Protein AF-A0A6C0JCH0-F1 (afdb_monomer)

pLDDT: mean 79.4, std 19.57, range [30.62, 98.44]

Sequence (306 aa):
MVNATVKATFTGSQKALEGFMKQVSAIKTSVKMDFSSLSLSNTQDSTCKSKTSSHGNKLSLMEFKSKYALSMSKYSSRSVLLKTHKKVDEADKVFKSDELDKPLYYQERLKGWITSLDNEKYFSKTKVSLAKTKHNSLEDLINKYDLQIVHDDDQLYDTVSSRVLYLQSVTDKNPKNKSDYVFKHPELKYGLFFKEDFEVWQTTVANKTVLEKYTKTMENSDDDDYSYNDELSEMSSTASEEFDDTLSHLTFENYGKGLLMRPKKSDAHYGQKYFYGGYWNKTLGGWVFSKSKKS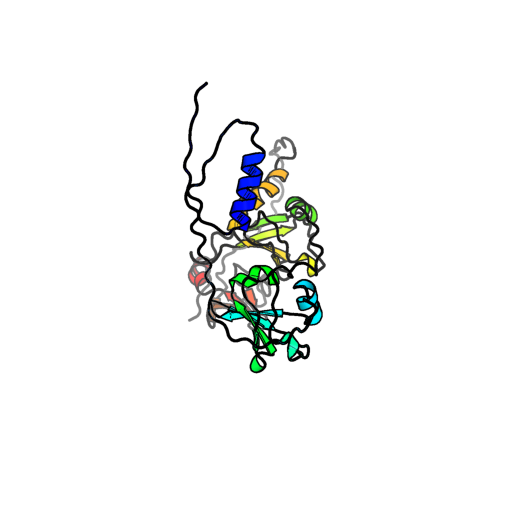TLEDMGACYSS

Solvent-accessible surface area (backbone atoms only — not comparable to full-atom values): 19659 Å² total; per-residue (Å²): 135,88,86,73,80,61,82,83,87,87,90,78,55,70,70,55,51,55,55,49,51,55,57,57,71,69,50,96,63,95,71,67,72,69,86,91,78,84,84,78,84,77,86,78,78,86,89,79,92,74,91,75,89,70,89,65,80,78,60,49,71,66,56,51,42,64,75,39,62,61,44,82,43,83,68,56,100,60,27,33,31,37,31,37,89,58,89,77,54,81,82,62,36,57,44,70,47,95,90,43,94,64,64,34,44,52,37,79,95,69,40,24,29,45,36,53,46,82,51,42,75,73,64,64,68,76,82,71,81,87,58,88,72,66,87,62,48,73,63,54,51,34,64,69,25,41,47,40,82,75,44,79,62,88,84,79,71,64,100,84,60,82,51,53,32,36,30,32,40,80,77,75,45,67,80,87,49,78,81,62,32,63,46,78,52,94,85,36,88,57,49,42,36,53,40,79,97,72,65,30,35,36,33,47,49,90,33,44,73,62,50,49,66,64,52,59,65,66,80,71,66,86,77,76,91,74,77,78,76,93,79,79,88,85,81,80,93,70,81,80,75,80,77,73,85,56,37,58,92,35,43,32,30,83,44,95,85,25,29,36,32,52,64,54,88,84,42,92,64,57,83,45,64,61,56,98,86,15,39,49,38,82,91,76,55,26,33,44,30,58,58,84,46,51,63,62,42,45,75,42,40,28,42,78,55,130

Secondary structure (DSSP, 8-state):
-----------S-HHHHHHHHHHHHTS-S---------------PPP-------------HHHHHHHHT-EEEE-SSSEEEEE-SS---GGGSEE--TT-SS-EEEEGGGTEEEEEGGGHHHHTT-S-SSS------HHHHHHHHTEEEEEE-TTSS-TTS--EEEEEETT-----SGGGSEE--TT-SS-EEEEGGGTEEEEEGGGHHHHHHHHTTSTTS------------S---S--------GGG-EEEEETTEEEE---TTSTTTT-SEETTEEEETTTTEEEEEGGGHHHHHHTTPEE--

Organism: NCBI:txid1070528

Radius of gyration: 33.89 Å; Cα contacts (8 Å, |Δi|>4): 335; chains: 1; bounding box: 95×54×97 Å

Foldseek 3Di:
DDQDEDADDDDDDPVVVVVVVVVVVVDPDPHDYDHPDDDDPPPDDDDDDDDDPDPPPQQAPVNVCVVFVWDWDDDDPFKIWTAGPDDDDPVRQWHDDPLDPDIWHDDVVRNTTMDTPVCVVVVVVPPPDDDPPPPCDPLNVCVQQVWDFDDQCPDDDDPPDFGKTKIARPVLNADPDPSPQWADDPLAPGIWGQDPVVRIIMDGCVCVVVVCVNNVVVVPPDDDDPPDPPDPPPPDPDDPPPPLQACQQWEWEDDDQWIWIADDPPDPCFPPQDDPRFGDDPVVSTTTGGNVCVVVNVVSNYHYDD

Mean predicted aligned error: 19.87 Å

Structure (mmCIF, N/CA/C/O backbone):
data_AF-A0A6C0JCH0-F1
#
_entry.id   AF-A0A6C0JCH0-F1
#
loop_
_atom_site.group_PDB
_atom_site.id
_atom_site.type_symbol
_atom_site.label_atom_id
_atom_site.label_alt_id
_atom_site.label_comp_id
_atom_site.label_asym_id
_atom_site.label_entity_id
_atom_site.label_seq_id
_atom_site.pdbx_PDB_ins_code
_atom_site.Cartn_x
_atom_site.Cartn_y
_atom_site.Cartn_z
_atom_site.occupancy
_atom_site.B_iso_or_equiv
_atom_site.auth_seq_id
_atom_site.auth_comp_id
_atom_site.auth_asym_id
_atom_site.auth_atom_id
_atom_site.pdbx_PDB_model_num
ATOM 1 N N . MET A 1 1 ? -2.727 36.799 60.057 1.00 63.12 1 MET A N 1
ATOM 2 C CA . MET A 1 1 ? -3.168 35.677 59.199 1.00 63.12 1 MET A CA 1
ATOM 3 C C . MET A 1 1 ? -4.012 36.255 58.080 1.00 63.12 1 MET A C 1
ATOM 5 O O . MET A 1 1 ? -4.957 36.972 58.379 1.00 63.12 1 MET A O 1
ATOM 9 N N . VAL A 1 2 ? -3.634 36.031 56.821 1.00 60.75 2 VAL A N 1
ATOM 10 C CA . VAL A 1 2 ? -4.398 36.510 55.660 1.00 60.75 2 VAL A CA 1
ATOM 11 C C . VAL A 1 2 ? -5.400 35.421 55.291 1.00 60.75 2 VAL A C 1
ATOM 13 O O . VAL A 1 2 ? -4.997 34.325 54.912 1.00 60.75 2 VAL A O 1
ATOM 16 N N . ASN A 1 3 ? -6.694 35.702 55.436 1.00 70.88 3 ASN A N 1
ATOM 17 C CA . ASN A 1 3 ? -7.752 34.794 55.001 1.00 70.88 3 ASN A CA 1
ATOM 18 C C . ASN A 1 3 ? -8.114 35.137 53.554 1.00 70.88 3 ASN A C 1
ATOM 20 O O . ASN A 1 3 ? -8.718 36.176 53.297 1.00 70.88 3 ASN A O 1
ATOM 24 N N . ALA A 1 4 ? -7.736 34.278 52.610 1.00 71.69 4 ALA A N 1
ATOM 25 C CA . ALA A 1 4 ? -8.162 34.384 51.220 1.00 71.69 4 ALA A CA 1
ATOM 26 C C . ALA A 1 4 ? -9.382 33.482 50.991 1.00 71.69 4 ALA A C 1
ATOM 28 O O . ALA A 1 4 ? -9.364 32.309 51.359 1.00 71.69 4 ALA A O 1
ATOM 29 N N . THR A 1 5 ? -10.437 34.030 50.385 1.00 77.19 5 THR A N 1
ATOM 30 C CA . THR A 1 5 ? -11.631 33.270 49.982 1.00 77.19 5 THR A CA 1
ATOM 31 C C . THR A 1 5 ? -11.632 33.140 48.465 1.00 77.19 5 THR A C 1
ATOM 33 O O . THR A 1 5 ? -11.603 34.152 47.767 1.00 77.19 5 THR A O 1
ATOM 36 N N . VAL A 1 6 ? -11.672 31.911 47.950 1.00 78.81 6 VAL A N 1
ATOM 37 C CA . VAL A 1 6 ? -11.720 31.632 46.507 1.00 78.81 6 VAL A CA 1
ATOM 38 C C . VAL A 1 6 ? -13.103 31.092 46.157 1.00 78.81 6 VAL A C 1
ATOM 40 O O . VAL A 1 6 ? -13.537 30.093 46.726 1.00 78.81 6 VAL A O 1
ATOM 43 N N . LYS A 1 7 ? -13.793 31.749 45.219 1.00 83.88 7 LYS A N 1
ATOM 44 C CA . LYS A 1 7 ? -15.046 31.261 44.627 1.00 83.88 7 LYS A CA 1
ATOM 45 C C . LYS A 1 7 ? -14.738 30.662 43.258 1.00 83.88 7 LYS A C 1
ATOM 47 O O . LYS A 1 7 ? -14.186 31.355 42.409 1.00 83.88 7 LYS A O 1
ATOM 52 N N . ALA A 1 8 ? -15.098 29.399 43.047 1.00 81.25 8 ALA A N 1
ATOM 53 C CA . ALA A 1 8 ? -14.921 28.705 41.775 1.00 81.25 8 ALA A CA 1
ATOM 54 C C . ALA A 1 8 ? -16.233 28.040 41.336 1.00 81.25 8 ALA A C 1
ATOM 56 O O . ALA A 1 8 ? -16.999 27.552 42.167 1.00 81.25 8 ALA A O 1
ATOM 57 N N . THR A 1 9 ? -16.475 28.004 40.026 1.00 86.38 9 THR A N 1
ATOM 58 C CA . THR A 1 9 ? -17.619 27.316 39.413 1.00 86.38 9 THR A CA 1
ATOM 59 C C . THR A 1 9 ? -17.099 26.107 38.645 1.00 86.38 9 THR A C 1
ATOM 61 O O . THR A 1 9 ? -16.219 26.248 37.799 1.00 86.38 9 THR A O 1
ATOM 64 N N . PHE A 1 10 ? -17.621 24.916 38.943 1.00 85.62 10 PHE A N 1
ATOM 65 C CA . PHE A 1 10 ? -17.232 23.674 38.274 1.00 85.62 10 PHE A CA 1
ATOM 66 C C . PHE A 1 10 ? -18.311 23.234 37.283 1.00 85.62 10 PHE A C 1
ATOM 68 O O . PHE A 1 10 ? -19.478 23.112 37.650 1.00 85.62 10 PHE A O 1
ATOM 75 N N . THR A 1 11 ? -17.913 22.941 36.046 1.00 84.12 11 THR A N 1
ATOM 76 C CA . THR A 1 11 ? -18.776 22.350 35.016 1.00 84.12 11 THR A CA 1
ATOM 77 C C . THR A 1 11 ? -18.189 21.015 34.573 1.00 84.12 11 THR A C 1
ATOM 79 O O . THR A 1 11 ? -17.155 20.976 33.910 1.00 84.12 11 THR A O 1
ATOM 82 N N . GLY A 1 12 ? -18.835 19.911 34.940 1.00 86.50 12 GLY A N 1
ATOM 83 C CA . GLY A 1 12 ? -18.374 18.567 34.608 1.00 86.50 12 GLY A CA 1
ATOM 84 C C . GLY A 1 12 ? -19.251 17.489 35.236 1.00 86.50 12 GLY A C 1
ATOM 85 O O . GLY A 1 12 ? -20.220 17.786 35.932 1.00 86.50 12 GLY A O 1
ATOM 86 N N . SER A 1 13 ? -18.915 16.223 34.993 1.00 88.94 13 SER A N 1
ATOM 87 C CA . SER A 1 13 ? -19.624 15.105 35.619 1.00 88.94 13 SER A CA 1
ATOM 88 C C . SER A 1 13 ? -19.319 15.017 37.119 1.00 88.94 13 SER A C 1
ATOM 90 O O . SER A 1 13 ? -18.242 15.412 37.571 1.00 88.94 13 SER A O 1
ATOM 92 N N . GLN A 1 14 ? -20.236 14.435 37.897 1.00 83.06 14 GLN A N 1
ATOM 93 C CA . GLN A 1 14 ? -20.053 14.224 39.340 1.00 83.06 14 GLN A CA 1
ATOM 94 C C . GLN A 1 14 ? -18.755 13.457 39.659 1.00 83.06 14 GLN A C 1
ATOM 96 O O . GLN A 1 14 ? -18.018 13.827 40.568 1.00 83.06 14 GLN A O 1
ATOM 101 N N . LYS A 1 15 ? -18.408 12.457 38.839 1.00 85.50 15 LYS A N 1
ATOM 102 C CA . LYS A 1 15 ? -17.164 11.683 38.977 1.00 85.50 15 LYS A CA 1
ATOM 103 C C . LYS A 1 15 ? -15.904 12.546 38.808 1.00 85.50 15 LYS A C 1
ATOM 105 O O . LYS A 1 15 ? -14.899 12.308 39.474 1.00 85.50 15 LYS A O 1
ATOM 110 N N . ALA A 1 16 ? -15.944 13.544 37.922 1.00 86.81 16 ALA A N 1
ATOM 111 C CA . ALA A 1 16 ? -14.835 14.477 37.732 1.00 86.81 16 ALA A CA 1
ATOM 112 C C . ALA A 1 16 ? -14.704 15.453 38.916 1.00 86.81 16 ALA A C 1
ATOM 114 O O . ALA A 1 16 ? -13.585 15.735 39.345 1.00 86.81 16 ALA A O 1
ATOM 115 N N . LEU A 1 17 ? -15.830 15.897 39.490 1.00 89.38 17 LEU A N 1
ATOM 116 C CA . LEU A 1 17 ? -15.844 16.722 40.702 1.00 89.38 17 LEU A CA 1
ATOM 117 C C . LEU A 1 17 ? -15.240 15.972 41.899 1.00 89.38 17 LEU A C 1
ATOM 119 O O . LEU A 1 17 ? -14.388 16.512 42.599 1.00 89.38 17 LEU A O 1
ATOM 123 N N . GLU A 1 18 ? -15.628 14.713 42.108 1.00 87.06 18 GLU A N 1
ATOM 124 C CA . GLU A 1 18 ? -15.092 13.870 43.186 1.00 87.06 18 GLU A CA 1
ATOM 125 C C . GLU A 1 18 ? -13.573 13.661 43.055 1.00 87.06 18 GLU A C 1
ATOM 127 O O . GLU A 1 18 ? -12.837 13.759 44.041 1.00 87.06 18 GLU A O 1
ATOM 132 N N . GLY A 1 19 ? -13.080 13.439 41.830 1.00 91.12 19 GLY A N 1
ATOM 133 C CA . GLY A 1 19 ? -11.645 13.333 41.550 1.00 91.12 19 GLY A CA 1
ATOM 134 C C . GLY A 1 19 ? -10.879 14.623 41.859 1.00 91.12 19 GLY A C 1
ATOM 135 O O . GLY A 1 19 ? -9.816 14.574 42.480 1.00 91.12 19 GLY A O 1
ATOM 136 N N . PHE A 1 20 ? -11.441 15.774 41.482 1.00 89.50 20 PHE A N 1
ATOM 137 C CA . PHE A 1 20 ? -10.870 17.086 41.784 1.00 89.50 20 PHE A CA 1
ATOM 138 C C . PHE A 1 20 ? -10.820 17.356 43.295 1.00 89.50 20 PHE A C 1
ATOM 140 O O . PHE A 1 20 ? -9.769 17.717 43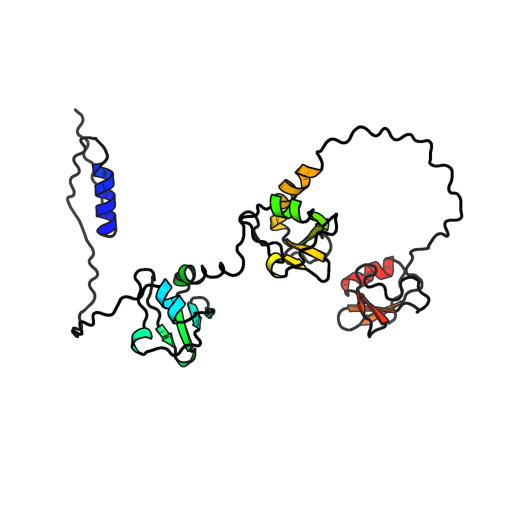.821 1.00 89.50 20 PHE A O 1
ATOM 147 N N . MET A 1 21 ? -11.912 17.097 44.023 1.00 87.56 21 MET A N 1
ATOM 148 C CA . MET A 1 21 ? -11.967 17.303 45.477 1.00 87.56 21 MET A CA 1
ATOM 149 C C . MET A 1 21 ? -10.943 16.440 46.222 1.00 87.56 21 MET A C 1
ATOM 151 O O . MET A 1 21 ? -10.314 16.903 47.175 1.00 87.56 21 MET A O 1
ATOM 155 N N . LYS A 1 22 ? -10.697 15.212 45.746 1.00 89.19 22 LYS A N 1
ATOM 156 C CA . LYS A 1 22 ? -9.645 14.347 46.292 1.00 89.19 22 LYS A CA 1
ATOM 157 C C . LYS A 1 22 ? -8.249 14.958 46.121 1.00 89.19 22 LYS A C 1
ATOM 159 O O . LYS A 1 22 ? -7.452 14.900 47.054 1.00 89.19 22 LYS A O 1
ATOM 164 N N . GLN A 1 23 ? -7.960 15.582 44.977 1.00 87.69 23 GLN A N 1
ATOM 165 C CA . GLN A 1 23 ? -6.681 16.266 44.741 1.00 87.69 23 GLN A CA 1
ATOM 166 C C . GLN A 1 23 ? -6.527 17.518 45.610 1.00 87.69 23 GLN A C 1
ATOM 168 O O . GLN A 1 23 ? -5.472 17.716 46.206 1.00 87.69 23 GLN A O 1
ATOM 173 N N . VAL A 1 24 ? -7.584 18.322 45.744 1.00 84.88 24 VAL A N 1
ATOM 174 C CA . VAL A 1 24 ? -7.573 19.525 46.593 1.00 84.88 24 VAL A CA 1
ATOM 175 C C . VAL A 1 24 ? -7.338 19.162 48.060 1.00 84.88 24 VAL A C 1
ATOM 177 O O . VAL A 1 24 ? -6.532 19.806 48.725 1.00 84.88 24 VAL A O 1
ATOM 180 N N . SER A 1 25 ? -7.958 18.083 48.551 1.00 82.19 25 SER A N 1
ATOM 181 C CA . SER A 1 25 ? -7.778 17.618 49.935 1.00 82.19 25 SER A CA 1
ATOM 182 C C . SER A 1 25 ? -6.353 17.148 50.267 1.00 82.19 25 SER A C 1
ATOM 184 O O . SER A 1 25 ? -5.982 17.097 51.437 1.00 82.19 25 SER A O 1
ATOM 186 N N . ALA A 1 26 ? -5.539 16.822 49.255 1.00 85.25 26 ALA A N 1
ATOM 187 C CA . ALA A 1 26 ? -4.150 16.405 49.442 1.00 85.25 26 ALA A CA 1
ATOM 188 C C . ALA A 1 26 ? -3.188 17.588 49.665 1.00 85.25 26 ALA A C 1
ATOM 190 O O . ALA A 1 26 ? -2.052 17.389 50.102 1.00 85.25 26 ALA A O 1
ATOM 191 N N . ILE A 1 27 ? -3.623 18.820 49.388 1.00 85.62 27 ILE A N 1
ATOM 192 C CA . ILE A 1 27 ? -2.808 20.019 49.581 1.00 85.62 27 ILE A CA 1
ATOM 193 C C . ILE A 1 27 ? -2.932 20.446 51.052 1.00 85.62 27 ILE A C 1
ATOM 195 O O . ILE A 1 27 ? -3.995 20.861 51.503 1.00 85.62 27 ILE A O 1
ATOM 199 N N . LYS A 1 28 ? -1.835 20.343 51.818 1.00 68.94 28 LYS A N 1
ATOM 200 C CA . LYS A 1 28 ? -1.739 20.748 53.238 1.00 68.94 28 LYS A CA 1
ATOM 201 C C . LYS A 1 28 ? -1.733 22.276 53.415 1.00 68.94 28 LYS A C 1
ATOM 203 O O . LYS A 1 28 ? -0.809 22.835 54.002 1.00 68.94 28 LYS A O 1
ATOM 208 N N . THR A 1 29 ? -2.745 22.973 52.913 1.00 68.12 29 THR A N 1
ATOM 209 C CA . THR A 1 29 ? -2.948 24.398 53.196 1.00 68.12 29 THR A CA 1
ATOM 210 C C . THR A 1 29 ? -4.361 24.646 53.704 1.00 68.12 29 THR A C 1
ATOM 212 O O . THR A 1 29 ? -5.323 24.006 53.294 1.00 68.12 29 THR A O 1
ATOM 215 N N . SER A 1 30 ? -4.474 25.578 54.649 1.00 60.53 30 SER A N 1
ATOM 216 C CA . SER A 1 30 ? -5.687 25.928 55.399 1.00 60.53 30 SER A CA 1
ATOM 217 C C . SER A 1 30 ? -6.707 26.709 54.556 1.00 60.53 30 SER A C 1
ATOM 219 O O . SER A 1 30 ? -7.197 27.756 54.976 1.00 60.53 30 SER A O 1
ATOM 221 N N . VAL A 1 31 ? -6.996 26.260 53.335 1.00 63.16 31 VAL A N 1
ATOM 222 C CA . VAL A 1 31 ? -7.928 26.939 52.429 1.00 63.16 31 VAL A CA 1
ATOM 223 C C . VAL A 1 31 ? -9.347 26.453 52.716 1.00 63.16 31 VAL A C 1
ATOM 225 O O . VAL A 1 31 ? -9.694 25.309 52.431 1.00 63.16 31 VAL A O 1
ATOM 228 N N . LYS A 1 32 ? -10.189 27.332 53.272 1.00 62.69 32 LYS A N 1
ATOM 229 C CA . LYS A 1 32 ? -11.643 27.124 53.328 1.00 62.69 32 LYS A CA 1
ATOM 230 C C . LYS A 1 32 ? -12.238 27.459 51.959 1.00 62.69 32 LYS A C 1
ATOM 232 O O . LYS A 1 32 ? -12.154 28.604 51.522 1.00 62.69 32 LYS A O 1
ATOM 237 N N . MET A 1 33 ? -12.828 26.470 51.291 1.00 64.88 33 MET A N 1
ATOM 238 C CA . MET A 1 33 ? -13.616 26.676 50.072 1.00 64.88 33 MET A CA 1
ATOM 239 C C . MET A 1 33 ? -15.104 26.556 50.402 1.00 64.88 33 MET A C 1
ATOM 241 O O . MET A 1 33 ? -15.533 25.518 50.902 1.00 64.88 33 MET A O 1
ATOM 245 N N . ASP A 1 34 ? -15.875 27.603 50.103 1.00 64.50 34 ASP A N 1
ATOM 246 C CA . ASP A 1 34 ? -17.337 27.601 50.201 1.00 64.50 34 ASP A CA 1
ATOM 247 C C . ASP A 1 34 ? -17.950 27.432 48.806 1.00 64.50 34 ASP A C 1
ATOM 249 O O . ASP A 1 34 ? -17.688 28.221 47.893 1.00 64.50 34 ASP A O 1
ATOM 253 N N . PHE A 1 35 ? -18.801 26.418 48.645 1.00 62.78 35 PHE A N 1
ATOM 254 C CA . PHE A 1 35 ? -19.526 26.148 47.402 1.00 62.78 35 PHE A CA 1
ATOM 255 C C . PHE A 1 35 ? -20.985 26.577 47.567 1.00 62.78 35 PHE A C 1
ATOM 257 O O . PHE A 1 35 ? -21.780 25.867 48.175 1.00 62.78 35 PHE A O 1
ATOM 264 N N . SER A 1 36 ? -21.350 27.747 47.040 1.00 54.06 36 SER A N 1
ATOM 265 C CA . SER A 1 36 ? -22.694 28.316 47.228 1.00 54.06 36 SER A CA 1
ATOM 266 C C . SER A 1 36 ? -23.688 28.029 46.095 1.00 54.06 36 SER A C 1
ATOM 268 O O . SER A 1 36 ? -24.853 28.395 46.214 1.00 54.06 36 SER A O 1
ATOM 270 N N . SER A 1 37 ? -23.289 27.358 45.008 1.00 48.25 37 SER A N 1
ATOM 271 C CA . SER A 1 37 ? -24.243 26.884 43.992 1.00 48.25 37 SER A CA 1
ATOM 272 C C . SER A 1 37 ? -23.663 25.749 43.141 1.00 48.25 37 SER A C 1
ATOM 274 O O . SER A 1 37 ? -22.672 25.922 42.436 1.00 48.25 37 SER A O 1
ATOM 276 N N . LEU A 1 38 ? -24.286 24.571 43.208 1.00 49.91 38 LEU A N 1
ATOM 277 C CA . LEU A 1 38 ? -24.021 23.434 42.324 1.00 49.91 38 LEU A CA 1
ATOM 278 C C . LEU A 1 38 ? -25.240 23.265 41.414 1.00 49.91 38 LEU A C 1
ATOM 280 O O . LEU A 1 38 ? -26.298 22.845 41.876 1.00 49.91 38 LEU A O 1
ATOM 284 N N . SER A 1 39 ? -25.111 23.602 40.130 1.00 45.25 39 SER A N 1
ATOM 285 C CA . SER A 1 39 ? -26.124 23.263 39.124 1.00 45.25 39 SER A CA 1
ATOM 286 C C . SER A 1 39 ? -25.705 21.973 38.416 1.00 45.25 39 SER A C 1
ATOM 288 O O . SER A 1 39 ? -24.912 21.967 37.480 1.00 45.25 39 SER A O 1
ATOM 290 N N . LEU A 1 40 ? -26.202 20.842 38.917 1.00 46.19 40 LEU A N 1
ATOM 291 C CA . LEU A 1 40 ? -26.041 19.539 38.272 1.00 46.19 40 LEU A CA 1
ATOM 292 C C . LEU A 1 40 ? -27.161 19.377 37.240 1.00 46.19 40 LEU A C 1
ATOM 294 O O . LEU A 1 40 ? -28.315 19.142 37.599 1.00 46.19 40 LEU A O 1
ATOM 298 N N . SER A 1 41 ? -26.841 19.512 35.953 1.00 42.31 41 SER A N 1
ATOM 299 C CA . SER A 1 41 ? -27.781 19.214 34.871 1.00 42.31 41 SER A CA 1
ATOM 300 C C . SER A 1 41 ? -27.915 17.699 34.697 1.00 42.31 41 SER A C 1
ATOM 302 O O . SER A 1 41 ? -27.238 17.068 33.888 1.00 42.31 41 SER A O 1
ATOM 304 N N . ASN A 1 42 ? -28.819 17.095 35.468 1.00 40.97 42 ASN A N 1
ATOM 305 C CA . ASN A 1 42 ? -29.280 15.734 35.215 1.00 40.97 42 ASN A CA 1
ATOM 306 C C . ASN A 1 42 ? -30.196 15.742 33.987 1.00 40.97 42 ASN A C 1
ATOM 308 O O . ASN A 1 42 ? -31.388 16.029 34.082 1.00 40.97 42 ASN A O 1
ATOM 312 N N . THR A 1 43 ? -29.646 15.423 32.820 1.00 38.31 43 THR A N 1
ATOM 313 C CA . THR A 1 43 ? -30.446 15.120 31.629 1.00 38.31 43 THR A CA 1
ATOM 314 C C . THR A 1 43 ? -31.012 13.705 31.789 1.00 38.31 43 THR A C 1
ATOM 316 O O . THR A 1 43 ? -30.408 12.726 31.360 1.00 38.31 43 THR A O 1
ATOM 319 N N . GLN A 1 44 ? -32.144 13.580 32.490 1.00 37.59 44 GLN A N 1
ATOM 320 C CA . GLN A 1 44 ? -32.968 12.371 32.461 1.00 37.59 44 GLN A CA 1
ATOM 321 C C . GLN A 1 44 ? -34.023 12.521 31.371 1.00 37.59 44 GLN A C 1
ATOM 323 O O . GLN A 1 44 ? -34.941 13.328 31.489 1.00 37.59 44 GLN A O 1
ATOM 328 N N . ASP A 1 45 ? -33.857 11.731 30.315 1.00 34.16 45 ASP A N 1
ATOM 329 C CA . ASP A 1 45 ? -34.841 11.563 29.258 1.00 34.16 45 ASP A CA 1
ATOM 330 C C . ASP A 1 45 ? -35.833 10.441 29.613 1.00 34.16 45 ASP A C 1
ATOM 332 O O . ASP A 1 45 ? -35.549 9.525 30.390 1.00 34.16 45 ASP A O 1
ATOM 336 N N . SER A 1 46 ? -37.029 10.598 29.066 1.00 38.03 46 SER A N 1
ATOM 337 C CA . SER A 1 46 ? -38.314 10.001 29.434 1.00 38.03 46 SER A CA 1
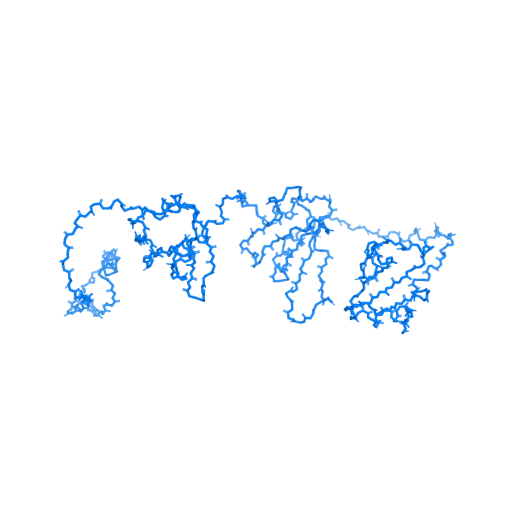ATOM 338 C C . SER A 1 46 ? -38.404 8.462 29.529 1.00 38.03 46 SER A C 1
ATOM 340 O O . SER A 1 46 ? -37.684 7.686 28.905 1.00 38.03 46 SER A O 1
ATOM 342 N N . THR A 1 47 ? -39.348 8.015 30.363 1.00 34.34 47 THR A N 1
ATOM 343 C CA . THR A 1 47 ? -39.577 6.628 30.781 1.00 34.34 47 THR A CA 1
ATOM 344 C C . THR A 1 47 ? -40.536 5.870 29.854 1.00 34.34 47 THR A C 1
ATOM 346 O O . THR A 1 47 ? -41.666 6.290 29.634 1.00 34.34 47 THR A O 1
ATOM 349 N N . CYS A 1 48 ? -40.144 4.661 29.441 1.00 30.62 48 CYS A N 1
ATOM 350 C CA . CYS A 1 48 ? -41.066 3.560 29.151 1.00 30.62 48 CYS A CA 1
ATOM 351 C C . CYS A 1 48 ? -40.560 2.315 29.893 1.00 30.62 48 CYS A C 1
ATOM 353 O O . CYS A 1 48 ? -39.526 1.737 29.560 1.00 30.62 48 CYS A O 1
ATOM 355 N N . LYS A 1 49 ? -41.252 1.956 30.980 1.00 39.94 49 LYS A N 1
ATOM 356 C CA . LYS A 1 49 ? -40.915 0.820 31.843 1.00 39.94 49 LYS A CA 1
ATOM 357 C C . LYS A 1 49 ? -41.385 -0.480 31.187 1.00 39.94 49 LYS A C 1
ATOM 359 O O . LYS A 1 49 ? -42.574 -0.772 31.203 1.00 39.94 49 LYS A O 1
ATOM 364 N N . SER A 1 50 ? -40.447 -1.306 30.738 1.00 34.97 50 SER A N 1
ATOM 365 C CA . SER A 1 50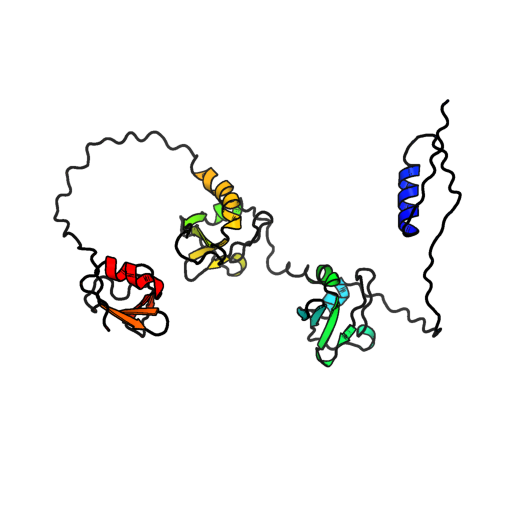 ? -40.609 -2.763 30.754 1.00 34.97 50 SER A CA 1
ATOM 366 C C . SER A 1 50 ? -39.488 -3.352 31.612 1.00 34.97 50 SER A C 1
ATOM 368 O O . SER A 1 50 ? -38.300 -3.139 31.378 1.00 34.97 50 SER A O 1
ATOM 370 N N . LYS A 1 51 ? -39.877 -4.013 32.707 1.00 41.59 51 LYS A N 1
ATOM 371 C CA . LYS A 1 51 ? -38.961 -4.727 33.597 1.00 41.59 51 LYS A CA 1
ATOM 372 C C . LYS A 1 51 ? -38.750 -6.130 33.032 1.00 41.59 51 LYS A C 1
ATOM 374 O O . LYS A 1 51 ? -39.526 -7.028 33.328 1.00 41.59 51 LYS A O 1
ATOM 379 N N . THR A 1 52 ? -37.670 -6.325 32.288 1.00 35.47 52 THR A N 1
ATOM 380 C CA . THR A 1 52 ? -37.033 -7.640 32.148 1.00 35.47 52 THR A CA 1
ATOM 381 C C . THR A 1 52 ? -35.633 -7.528 32.726 1.00 35.47 52 THR A C 1
ATOM 383 O O . THR A 1 52 ? -34.694 -7.080 32.072 1.00 35.47 52 THR A O 1
ATOM 386 N N . SER A 1 53 ? -35.513 -7.890 34.001 1.00 38.66 53 SER A N 1
ATOM 387 C CA . SER A 1 53 ? -34.236 -8.099 34.677 1.00 38.66 53 SER A CA 1
ATOM 388 C C . SER A 1 53 ? -33.614 -9.391 34.140 1.00 38.66 53 SER A C 1
ATOM 390 O O . SER A 1 53 ? -33.680 -10.432 34.790 1.00 38.66 53 SER A O 1
ATOM 392 N N . SER A 1 54 ? -33.031 -9.351 32.941 1.00 39.50 54 SER A N 1
ATOM 393 C CA . SER A 1 54 ? -32.069 -10.376 32.550 1.00 39.50 54 SER A CA 1
ATOM 394 C C . SER A 1 54 ? -30.722 -9.982 33.147 1.00 39.50 54 SER A C 1
ATOM 396 O O . SER A 1 54 ? -30.154 -8.957 32.763 1.00 39.50 54 SER A O 1
ATOM 398 N N . HIS A 1 55 ? -30.207 -10.786 34.078 1.00 43.34 55 HIS A N 1
ATOM 399 C CA . HIS A 1 55 ? -28.774 -10.866 34.368 1.00 43.34 55 HIS A CA 1
ATOM 400 C C . HIS A 1 55 ? -28.057 -11.326 33.088 1.00 43.34 55 HIS A C 1
ATOM 402 O O . HIS A 1 55 ? -27.717 -12.492 32.918 1.00 43.34 55 HIS A O 1
ATOM 408 N N . GLY A 1 56 ? -27.928 -10.419 32.122 1.00 54.62 56 GLY A N 1
ATOM 409 C CA . GLY A 1 56 ? -27.150 -10.648 30.922 1.00 54.62 56 GLY A CA 1
ATOM 410 C C . GLY A 1 56 ? -25.693 -10.611 31.334 1.00 54.62 56 GLY A C 1
ATOM 411 O O . GLY A 1 56 ? -25.213 -9.559 31.756 1.00 54.62 56 GLY A O 1
ATOM 412 N N . ASN A 1 57 ? -25.013 -11.755 31.258 1.00 62.75 57 ASN A N 1
ATOM 413 C CA . ASN A 1 57 ? -23.564 -11.821 31.396 1.00 62.75 57 ASN A CA 1
ATOM 414 C C . ASN A 1 57 ? -22.951 -10.752 30.489 1.00 62.75 57 ASN A C 1
ATOM 416 O O . ASN A 1 57 ? -23.071 -10.813 29.264 1.00 62.75 57 ASN A O 1
ATOM 420 N N . LYS A 1 58 ? -22.360 -9.730 31.109 1.00 84.50 58 LYS A N 1
ATOM 421 C CA . LYS A 1 58 ? -21.786 -8.587 30.409 1.00 84.50 58 LYS A CA 1
ATOM 422 C C . LYS A 1 58 ? -20.465 -9.036 29.796 1.00 84.50 58 LYS A C 1
ATOM 424 O O . LYS A 1 58 ? -19.427 -8.984 30.443 1.00 84.50 58 LYS A O 1
ATOM 429 N N . LEU A 1 59 ? -20.543 -9.551 28.575 1.00 92.50 59 LEU A N 1
ATOM 430 C CA . LEU A 1 59 ? -19.394 -10.028 27.817 1.00 92.50 59 LEU A CA 1
ATOM 431 C C . LEU A 1 59 ? -18.415 -8.863 27.592 1.00 92.50 59 LEU A C 1
ATOM 433 O O . LEU A 1 59 ? -18.814 -7.799 27.109 1.00 92.50 59 LEU A O 1
ATOM 437 N N . SER A 1 60 ? -17.141 -9.048 27.938 1.00 94.62 60 SER A N 1
ATOM 438 C CA . SER A 1 60 ? -16.105 -8.039 27.687 1.00 94.62 60 SER A CA 1
ATOM 439 C C . SER A 1 60 ? -15.874 -7.846 26.185 1.00 94.62 60 SER A C 1
ATOM 441 O O . SER A 1 60 ? -16.170 -8.724 25.365 1.00 94.62 60 SER A O 1
ATOM 443 N N . LEU A 1 61 ? -15.297 -6.706 25.782 1.00 94.62 61 LEU A N 1
ATOM 444 C CA . LEU A 1 61 ? -15.019 -6.455 24.364 1.00 94.62 61 LEU A CA 1
ATOM 445 C C . LEU A 1 61 ? -14.028 -7.474 23.777 1.00 94.62 61 LEU A C 1
ATOM 447 O O . LEU A 1 61 ? -14.104 -7.824 22.596 1.00 94.62 61 LEU A O 1
ATOM 451 N N . MET A 1 62 ? -13.094 -7.961 24.596 1.00 92.81 62 MET A N 1
ATOM 452 C CA . MET A 1 62 ? -12.114 -8.969 24.198 1.00 92.81 62 MET A CA 1
ATOM 453 C C . MET A 1 62 ? -12.773 -10.328 23.941 1.00 92.81 62 MET A C 1
ATOM 455 O O . MET A 1 62 ? -12.534 -10.942 22.898 1.00 92.81 62 MET A O 1
ATOM 459 N N . GLU A 1 63 ? -13.648 -10.767 24.845 1.00 95.44 63 GLU A N 1
ATOM 460 C CA . GLU A 1 63 ? -14.425 -11.996 24.675 1.00 95.44 63 GLU A CA 1
ATOM 461 C C . GLU A 1 63 ? -15.349 -11.902 23.462 1.00 95.44 63 GLU A C 1
ATOM 463 O O . GLU A 1 63 ? -15.430 -12.853 22.691 1.00 95.44 63 GLU A O 1
ATOM 468 N N . PHE A 1 64 ? -15.972 -10.744 23.221 1.00 95.88 64 PHE A N 1
ATOM 469 C CA . PHE A 1 64 ? -16.797 -10.504 22.034 1.00 95.88 64 PHE A CA 1
ATOM 470 C C . PHE A 1 64 ? -16.010 -10.685 20.728 1.00 95.88 64 PHE A C 1
ATOM 472 O O . PHE A 1 64 ? -16.444 -11.405 19.823 1.00 95.88 64 PHE A O 1
ATOM 479 N N . LYS A 1 65 ? -14.812 -10.091 20.638 1.00 94.75 65 LYS A N 1
ATOM 480 C CA . LYS A 1 65 ? -13.928 -10.250 19.471 1.00 94.75 65 LYS A CA 1
ATOM 481 C C . LYS A 1 65 ? -13.537 -11.706 19.242 1.00 94.75 65 LYS A C 1
ATOM 483 O O . LYS A 1 65 ? -13.563 -12.167 18.101 1.00 94.75 65 LYS A O 1
ATOM 488 N N . SER A 1 66 ? -13.191 -12.415 20.315 1.00 94.38 66 SER A N 1
ATOM 489 C CA . SER A 1 66 ? -12.806 -13.828 20.261 1.00 94.38 66 SER A CA 1
ATOM 490 C C . SER A 1 66 ? -13.989 -14.719 19.862 1.00 94.38 66 SER A C 1
ATOM 492 O O . SER A 1 66 ? -13.889 -15.529 18.932 1.00 94.38 66 SER A O 1
ATOM 494 N N . LYS A 1 67 ? -15.158 -14.497 20.483 1.00 96.44 67 LYS A N 1
ATOM 495 C CA . LYS A 1 67 ? -16.406 -15.213 20.197 1.00 96.44 67 LYS A CA 1
ATOM 496 C C . LYS A 1 67 ? -16.732 -15.146 18.713 1.00 96.44 67 LYS A C 1
ATOM 498 O O . LYS A 1 67 ? -16.997 -16.193 18.127 1.00 96.44 67 LYS A O 1
ATOM 503 N N . TYR A 1 68 ? -16.609 -13.976 18.083 1.00 96.94 68 TYR A N 1
ATOM 504 C CA . TYR A 1 68 ? -17.060 -13.755 16.706 1.00 96.94 68 TYR A CA 1
ATOM 505 C C . TYR A 1 68 ? -15.983 -13.730 15.617 1.00 96.94 68 TYR A C 1
ATOM 507 O O . TYR A 1 68 ? -16.349 -13.663 14.446 1.00 96.94 68 TYR A O 1
ATOM 515 N N . ALA A 1 69 ? -14.693 -13.837 15.950 1.00 95.19 69 ALA A N 1
ATOM 516 C CA . ALA A 1 69 ? -13.595 -13.797 14.970 1.00 95.19 69 ALA A CA 1
ATOM 517 C C . ALA A 1 69 ? -13.739 -12.619 13.979 1.00 95.19 69 ALA A C 1
ATOM 519 O O . ALA A 1 69 ? -13.824 -12.798 12.763 1.00 95.19 69 ALA A O 1
ATOM 520 N N . LEU A 1 70 ? -13.865 -11.408 14.529 1.00 95.88 70 LEU A N 1
ATOM 521 C CA . LEU A 1 70 ? -14.244 -10.214 13.772 1.00 95.88 70 LEU A CA 1
ATOM 522 C C . LEU A 1 70 ? -13.155 -9.770 12.787 1.00 95.88 70 LEU A C 1
ATOM 524 O O . LEU A 1 70 ? -11.978 -9.709 13.134 1.00 95.88 70 LEU A O 1
ATOM 528 N N . SER A 1 71 ? -13.574 -9.352 11.591 1.00 94.38 71 SER A N 1
ATOM 529 C CA . SER A 1 71 ? -12.733 -8.642 10.621 1.00 94.38 71 SER A CA 1
ATOM 530 C C . SER A 1 71 ? -13.292 -7.244 10.355 1.00 94.38 71 SER A C 1
ATOM 532 O O . SER A 1 71 ? -14.495 -7.060 10.178 1.00 94.38 71 SER A O 1
ATOM 534 N N . MET A 1 72 ? -12.428 -6.230 10.359 1.00 95.25 72 MET A N 1
ATOM 535 C CA . MET A 1 72 ? -12.844 -4.833 10.213 1.00 95.25 72 MET A CA 1
ATOM 536 C C . MET A 1 72 ? -12.706 -4.364 8.762 1.00 95.25 72 MET A C 1
ATOM 538 O O . MET A 1 72 ? -11.688 -4.602 8.116 1.00 95.25 72 MET A O 1
ATOM 542 N N . SER A 1 73 ? -13.718 -3.658 8.262 1.00 94.56 73 SER A N 1
ATOM 543 C CA . SER A 1 73 ? -13.721 -3.027 6.939 1.00 94.56 73 SER A CA 1
ATOM 544 C C . SER A 1 73 ? -14.392 -1.653 6.993 1.00 94.56 73 SER A C 1
ATOM 546 O O . SER A 1 73 ? -15.286 -1.421 7.809 1.00 94.56 73 SER A O 1
ATOM 548 N N . LYS A 1 74 ? -13.966 -0.722 6.134 1.00 95.62 74 LYS A N 1
ATOM 549 C CA . LYS A 1 74 ? -14.608 0.594 6.019 1.00 95.62 74 LYS A CA 1
ATOM 550 C C . LYS A 1 74 ? -16.007 0.428 5.419 1.00 95.62 74 LYS A C 1
ATOM 552 O O . LYS A 1 74 ? -16.149 -0.240 4.400 1.00 95.62 74 LYS A O 1
ATOM 557 N N . TYR A 1 75 ? -17.021 1.032 6.044 1.00 94.50 75 TYR A N 1
ATOM 558 C CA . TYR A 1 75 ? -18.405 0.995 5.548 1.00 94.50 75 TYR A CA 1
ATOM 559 C C . TYR A 1 75 ? -18.831 2.330 4.937 1.00 94.50 75 TYR A C 1
ATOM 561 O O . TYR A 1 75 ? -19.417 2.364 3.862 1.00 94.50 75 TYR A O 1
ATOM 569 N N . SER A 1 76 ? -18.502 3.441 5.600 1.00 95.38 76 SER A N 1
ATOM 570 C CA . SER A 1 76 ? -18.752 4.794 5.096 1.00 95.38 76 SER A CA 1
ATOM 571 C C . SER A 1 76 ? -17.648 5.754 5.555 1.00 95.38 76 SER A C 1
ATOM 573 O O . SER A 1 76 ? -16.660 5.336 6.163 1.00 95.38 76 SER A O 1
ATOM 575 N N . SER A 1 77 ? -17.800 7.052 5.286 1.00 93.31 77 SER A N 1
ATOM 576 C CA . SER A 1 77 ? -16.918 8.092 5.829 1.00 93.31 77 SER A CA 1
ATOM 577 C C . SER A 1 77 ? -17.012 8.250 7.352 1.00 93.31 77 SER A C 1
ATOM 579 O O . SER A 1 77 ? -16.104 8.823 7.943 1.00 93.31 77 SER A O 1
ATOM 581 N N . ARG A 1 78 ? -18.077 7.749 7.995 1.00 95.38 78 ARG A N 1
ATOM 582 C CA . ARG A 1 78 ? -18.338 7.925 9.438 1.00 95.38 78 ARG A CA 1
ATOM 583 C C . ARG A 1 78 ? -18.507 6.616 10.208 1.00 95.38 78 ARG A C 1
ATOM 585 O O . ARG A 1 78 ? -18.831 6.640 11.393 1.00 95.38 78 ARG A O 1
ATOM 592 N N . SER A 1 79 ? -18.326 5.471 9.556 1.00 95.44 79 SER A N 1
ATOM 593 C CA . SER A 1 79 ? -18.624 4.177 10.168 1.00 95.44 79 SER A CA 1
ATOM 594 C C . SER A 1 79 ? -17.760 3.043 9.635 1.00 95.44 79 SER A C 1
ATOM 596 O O . SER A 1 79 ? -17.409 3.001 8.450 1.00 95.44 79 SER A O 1
ATOM 598 N N . VAL A 1 80 ? -17.531 2.062 10.499 1.00 95.81 80 VAL A N 1
ATOM 599 C CA . VAL A 1 80 ? -16.833 0.813 10.187 1.00 95.81 80 VAL A CA 1
ATOM 600 C C . VAL A 1 80 ? -17.779 -0.377 10.331 1.00 95.81 80 VAL A C 1
ATOM 602 O O . VAL A 1 80 ? -18.717 -0.351 11.131 1.00 95.81 80 VAL A O 1
ATOM 605 N N . LEU A 1 81 ? -17.538 -1.410 9.524 1.00 97.38 81 LEU A N 1
ATOM 606 C CA . LEU A 1 81 ? -18.249 -2.684 9.542 1.00 97.38 81 LEU A CA 1
ATOM 607 C C . LEU A 1 81 ? -17.326 -3.770 10.101 1.00 97.38 81 LEU A C 1
ATOM 609 O O . LEU A 1 81 ? -16.250 -4.027 9.557 1.00 97.38 81 LEU A O 1
ATOM 613 N N . LEU A 1 82 ? -17.787 -4.427 11.160 1.00 97.44 82 LEU A N 1
ATOM 614 C CA . LEU A 1 82 ? -17.153 -5.571 11.805 1.00 97.44 82 LEU A CA 1
ATOM 615 C C . LEU A 1 82 ? -17.821 -6.849 11.288 1.00 97.44 82 LEU A C 1
ATOM 617 O O . LEU A 1 82 ? -18.883 -7.235 11.771 1.00 97.44 82 LEU A O 1
ATOM 621 N N . LYS A 1 83 ? -17.235 -7.483 10.273 1.00 97.56 83 LYS A N 1
ATOM 622 C CA . LYS A 1 83 ? -17.761 -8.708 9.659 1.00 97.56 83 LYS A CA 1
ATOM 623 C C . LYS A 1 83 ? -17.431 -9.933 10.505 1.00 97.56 83 LYS A C 1
ATOM 625 O O . LYS A 1 83 ? -16.355 -10.014 11.097 1.00 97.56 83 LYS A O 1
ATOM 630 N N . THR A 1 84 ? -18.327 -10.913 10.491 1.00 97.56 84 THR A N 1
ATOM 631 C CA . THR A 1 84 ? -18.107 -12.241 11.070 1.00 97.56 84 THR A CA 1
ATOM 632 C C . THR A 1 84 ? -18.575 -13.330 10.110 1.00 97.56 84 THR A C 1
ATOM 634 O O . THR A 1 84 ? -19.493 -13.133 9.315 1.00 97.56 84 THR A O 1
ATOM 637 N N . HIS A 1 85 ? -17.944 -14.498 10.199 1.00 96.06 85 HIS A N 1
ATOM 638 C CA . HIS A 1 85 ? -18.397 -15.715 9.525 1.00 96.06 85 HIS A CA 1
ATOM 639 C C . HIS A 1 85 ? -19.191 -16.643 10.451 1.00 96.06 85 HIS A C 1
ATOM 641 O O . HIS A 1 85 ? -19.741 -17.641 9.991 1.00 96.06 85 HIS A O 1
ATOM 647 N N . LYS A 1 86 ? -19.250 -16.336 11.750 1.00 97.06 86 LYS A N 1
ATOM 648 C CA . LYS A 1 86 ? -19.967 -17.146 12.732 1.00 97.06 86 LYS A CA 1
ATOM 649 C C . LYS A 1 86 ? -21.442 -16.753 12.768 1.00 97.06 86 LYS A C 1
ATOM 651 O O . LYS A 1 86 ? -21.801 -15.604 12.507 1.00 97.06 86 LYS A O 1
ATOM 656 N N . LYS A 1 87 ? -22.297 -17.723 13.098 1.00 97.38 87 LYS A N 1
ATOM 657 C CA . LYS A 1 87 ? -23.721 -17.479 13.348 1.00 97.38 87 LYS A CA 1
ATOM 658 C C . LYS A 1 87 ? -23.857 -16.594 14.592 1.00 97.38 87 LYS A C 1
ATOM 660 O O . LYS A 1 87 ? -23.157 -16.823 15.575 1.00 97.38 87 LYS A O 1
ATOM 665 N N . VAL A 1 88 ? -24.714 -15.579 14.513 1.00 97.44 88 VAL A N 1
ATOM 666 C CA . VAL A 1 88 ? -24.945 -14.611 15.593 1.00 97.44 88 VAL A CA 1
ATOM 667 C C . VAL A 1 88 ? -26.286 -14.908 16.241 1.00 97.44 88 VAL A C 1
ATOM 669 O O . VAL A 1 88 ? -27.295 -15.009 15.543 1.00 97.44 88 VAL A O 1
ATOM 672 N N . ASP A 1 89 ? -26.282 -15.060 17.561 1.00 96.38 89 ASP A N 1
ATOM 673 C CA . ASP A 1 89 ? -27.497 -15.263 18.348 1.00 96.38 89 ASP A CA 1
ATOM 674 C C . ASP A 1 89 ? -28.296 -13.952 18.441 1.00 96.38 89 ASP A C 1
ATOM 676 O O . ASP A 1 89 ? -27.714 -12.866 18.467 1.00 96.38 89 ASP A O 1
ATOM 680 N N . GLU A 1 90 ? -29.628 -14.026 18.543 1.00 96.12 90 GLU A N 1
ATOM 681 C CA . GLU A 1 90 ? -30.488 -12.830 18.658 1.00 96.12 90 GLU A CA 1
ATOM 682 C C . GLU A 1 90 ? -30.082 -11.921 19.827 1.00 96.12 90 GLU A C 1
ATOM 684 O O . GLU A 1 90 ? -30.098 -10.697 19.699 1.00 96.12 90 GLU A O 1
ATOM 689 N N . ALA A 1 91 ? -29.643 -12.514 20.942 1.00 95.12 91 ALA A N 1
ATOM 690 C CA . ALA A 1 91 ? -29.175 -11.785 22.120 1.00 95.12 91 ALA A CA 1
ATOM 691 C C . ALA A 1 91 ? -27.918 -10.933 21.853 1.00 95.12 91 ALA A C 1
ATOM 693 O O . ALA A 1 91 ? -27.720 -9.915 22.511 1.00 95.12 91 ALA A O 1
ATOM 694 N N . ASP A 1 92 ? -27.112 -11.302 20.853 1.00 95.75 92 ASP A N 1
ATOM 695 C CA . ASP A 1 92 ? -25.839 -10.652 20.526 1.00 95.75 92 ASP A CA 1
ATOM 696 C C . ASP A 1 92 ? -25.939 -9.715 19.312 1.00 95.75 92 ASP A C 1
ATOM 698 O O . ASP A 1 92 ? -24.952 -9.080 18.912 1.00 95.75 92 ASP A O 1
ATOM 702 N N . LYS A 1 93 ? -27.137 -9.564 18.728 1.00 96.50 93 LYS A N 1
ATOM 703 C CA . LYS A 1 93 ? -27.365 -8.584 17.656 1.00 96.50 93 LYS A CA 1
ATOM 704 C C . LYS A 1 93 ? -27.137 -7.148 18.123 1.00 96.50 93 LYS A C 1
ATOM 706 O O . LYS A 1 93 ? -26.824 -6.289 17.299 1.00 96.50 93 LYS A O 1
ATOM 711 N N . VAL A 1 94 ? -27.248 -6.882 19.424 1.00 96.44 94 VAL A N 1
ATOM 712 C CA . VAL A 1 94 ? -26.897 -5.593 20.026 1.00 96.44 94 VAL A CA 1
ATOM 713 C C . VAL A 1 94 ? -25.834 -5.813 21.089 1.00 96.44 94 VAL A C 1
ATOM 715 O O . VAL A 1 94 ? -26.120 -6.336 22.161 1.00 96.44 94 VAL A O 1
ATOM 718 N N . PHE A 1 95 ? -24.610 -5.369 20.817 1.00 96.12 95 PHE A N 1
ATOM 719 C CA . PHE A 1 95 ? -23.516 -5.472 21.778 1.00 96.12 95 PHE A CA 1
ATOM 720 C C . PHE A 1 95 ? -23.270 -4.126 22.463 1.00 96.12 95 PHE A C 1
ATOM 722 O O . PHE A 1 95 ? -23.055 -3.103 21.805 1.00 96.12 95 PHE A O 1
ATOM 729 N N . LYS A 1 96 ? -23.295 -4.136 23.798 1.00 95.38 96 LYS A N 1
ATOM 730 C CA . LYS A 1 96 ? -23.013 -2.989 24.666 1.00 95.38 96 LYS A CA 1
ATOM 731 C C . LYS A 1 96 ? -21.829 -3.336 25.561 1.00 95.38 96 LYS A C 1
ATOM 733 O O . LYS A 1 96 ? -21.869 -4.339 26.262 1.00 95.38 96 LYS A O 1
ATOM 738 N N . SER A 1 97 ? -20.817 -2.480 25.570 1.00 94.38 97 SER A N 1
ATOM 739 C CA . SER A 1 97 ? -19.704 -2.540 26.516 1.00 94.38 97 SER A CA 1
ATOM 740 C C . SER A 1 97 ? -19.430 -1.133 27.027 1.00 94.38 97 SER A C 1
ATOM 742 O O . SER A 1 97 ? -19.609 -0.175 26.278 1.00 94.38 97 SER A O 1
ATOM 744 N N . ASP A 1 98 ? -18.978 -1.019 28.275 1.00 94.25 98 ASP A N 1
ATOM 745 C CA . ASP A 1 98 ? -18.549 0.263 28.852 1.00 94.25 98 ASP A CA 1
ATOM 746 C C . ASP A 1 98 ? -17.278 0.794 28.174 1.00 94.25 98 ASP A C 1
ATOM 748 O O . ASP A 1 98 ? -16.945 1.967 28.304 1.00 94.25 98 ASP A O 1
ATOM 752 N N . GLU A 1 99 ? -16.563 -0.069 27.444 1.00 93.75 99 GLU A N 1
ATOM 753 C CA . GLU A 1 99 ? -15.402 0.310 26.639 1.00 93.75 99 GLU A CA 1
ATOM 754 C C . GLU A 1 99 ? -15.797 1.032 25.348 1.00 93.75 99 GLU A C 1
ATOM 756 O O . GLU A 1 99 ? -14.963 1.703 24.756 1.00 93.75 99 GLU A O 1
ATOM 761 N N . LEU A 1 100 ? -17.032 0.870 24.865 1.00 93.88 100 LEU A N 1
ATOM 762 C CA . LEU A 1 100 ? -17.465 1.461 23.604 1.00 93.88 100 LEU A CA 1
ATOM 763 C C . LEU A 1 100 ? -18.203 2.773 23.844 1.00 93.88 100 LEU A C 1
ATOM 765 O O . LEU A 1 100 ? -19.080 2.858 24.699 1.00 93.88 100 LEU A O 1
ATOM 769 N N . ASP A 1 101 ? -17.934 3.762 22.994 1.00 91.38 101 ASP A N 1
ATOM 770 C CA . ASP A 1 101 ? -18.623 5.055 23.060 1.00 91.38 101 ASP A CA 1
ATOM 771 C C . ASP A 1 101 ? -20.108 4.904 22.661 1.00 91.38 101 ASP A C 1
ATOM 773 O O . ASP A 1 101 ? -20.981 5.648 23.108 1.00 91.38 101 ASP A O 1
ATOM 777 N N . LYS A 1 102 ? -20.402 3.921 21.797 1.00 92.62 102 LYS A N 1
ATOM 778 C CA . LYS A 1 102 ? -21.743 3.591 21.290 1.00 92.62 102 LYS A CA 1
ATOM 779 C C . LYS A 1 102 ? -21.920 2.075 21.127 1.00 92.62 102 LYS A C 1
ATOM 781 O O . LYS A 1 102 ? -20.944 1.399 20.790 1.00 92.62 102 LYS A O 1
ATOM 786 N N . PRO A 1 103 ? -23.148 1.545 21.294 1.00 95.00 103 PRO A N 1
ATOM 787 C CA . PRO A 1 103 ? -23.455 0.142 21.025 1.00 95.00 103 PRO A CA 1
ATOM 788 C C . PRO A 1 103 ? -23.206 -0.248 19.566 1.00 95.00 103 PRO A C 1
ATOM 790 O O . PRO A 1 103 ? -23.326 0.573 18.655 1.00 95.00 103 PRO A O 1
ATOM 793 N N . LEU A 1 104 ? -22.915 -1.530 19.357 1.00 96.62 104 LEU A N 1
ATOM 794 C CA . LEU A 1 104 ? -22.801 -2.140 18.036 1.00 96.62 104 LEU A CA 1
ATOM 795 C C . LEU A 1 104 ? -24.146 -2.752 17.637 1.00 96.62 104 LEU A C 1
ATOM 797 O O . LEU A 1 104 ? -24.750 -3.466 18.438 1.00 96.62 104 LEU A O 1
ATOM 801 N N . TYR A 1 105 ? -24.567 -2.549 16.389 1.00 96.44 105 TYR A N 1
ATOM 802 C CA . TYR A 1 105 ? -25.805 -3.126 15.856 1.00 96.44 105 TYR A CA 1
ATOM 803 C C . TYR A 1 105 ? -25.502 -4.069 14.696 1.00 96.44 105 TYR A C 1
ATOM 805 O O . TYR A 1 105 ? -24.910 -3.656 13.694 1.00 96.44 105 TYR A O 1
ATOM 813 N N . TYR A 1 106 ? -25.903 -5.330 14.836 1.00 98.00 106 TYR A N 1
ATOM 814 C CA . TYR A 1 106 ? -25.738 -6.353 13.814 1.00 98.00 106 TYR A CA 1
ATOM 815 C C . TYR A 1 106 ? -26.690 -6.116 12.646 1.00 98.00 106 TYR A C 1
ATOM 817 O O . TYR A 1 106 ? -27.882 -5.871 12.822 1.00 98.00 106 TYR A O 1
ATOM 825 N N . GLN A 1 107 ? -26.153 -6.227 11.440 1.00 98.00 107 GLN A N 1
ATOM 826 C CA . GLN A 1 107 ? -26.872 -6.133 10.184 1.00 98.00 107 GLN A CA 1
ATOM 827 C C . GLN A 1 107 ? -26.772 -7.474 9.470 1.00 98.00 107 GLN A C 1
ATOM 829 O O . GLN A 1 107 ? -25.722 -7.835 8.935 1.00 98.00 107 GLN A O 1
ATOM 834 N N . GLU A 1 108 ? -27.885 -8.202 9.429 1.00 97.31 108 GLU A N 1
ATOM 835 C CA . GLU A 1 108 ? -27.941 -9.560 8.880 1.00 97.31 108 GLU A CA 1
ATOM 836 C C . GLU A 1 108 ? -27.548 -9.608 7.399 1.00 97.31 108 GLU A C 1
ATOM 838 O O . GLU A 1 108 ? -26.763 -10.460 6.986 1.00 97.31 108 GLU A O 1
ATOM 843 N N . ARG A 1 109 ? -27.969 -8.602 6.619 1.00 97.38 109 ARG A N 1
ATOM 844 C CA . ARG A 1 109 ? -27.588 -8.450 5.203 1.00 97.38 109 ARG A CA 1
ATOM 845 C C . ARG A 1 109 ? -26.078 -8.311 4.994 1.00 97.38 109 ARG A C 1
ATOM 847 O O . ARG A 1 109 ? -25.565 -8.720 3.959 1.00 97.38 109 ARG A O 1
ATOM 854 N N . LEU A 1 110 ? -25.373 -7.726 5.962 1.00 97.12 110 LEU A N 1
ATOM 855 C CA . LEU A 1 110 ? -23.929 -7.483 5.892 1.00 97.12 110 LEU A CA 1
ATOM 856 C C . LEU A 1 110 ? -23.112 -8.539 6.639 1.00 97.12 110 LEU A C 1
ATOM 858 O O . LEU A 1 110 ? -21.882 -8.509 6.569 1.00 97.12 110 LEU A O 1
ATOM 862 N N . LYS A 1 111 ? -23.786 -9.443 7.361 1.00 97.62 111 LYS A N 1
ATOM 863 C CA . LYS A 1 111 ? -23.179 -10.433 8.255 1.00 97.62 111 LYS A CA 1
ATOM 864 C C . LYS A 1 111 ? -22.153 -9.797 9.205 1.00 97.62 111 LYS A C 1
ATOM 866 O O . LYS A 1 111 ? -21.028 -10.278 9.353 1.00 97.62 111 LYS A O 1
ATOM 871 N N . GLY A 1 112 ? -22.515 -8.673 9.822 1.00 97.94 112 GLY A N 1
ATOM 872 C CA . GLY A 1 112 ? -21.600 -7.935 10.691 1.00 97.94 112 GLY A CA 1
ATOM 873 C C . GLY A 1 112 ? -22.247 -6.794 11.460 1.00 97.94 112 GLY A C 1
ATOM 874 O O . GLY A 1 112 ? -23.399 -6.447 11.218 1.00 97.94 112 GLY A O 1
ATOM 875 N N . TRP A 1 113 ? -21.494 -6.195 12.378 1.00 98.12 113 TRP A N 1
ATOM 876 C CA . TRP A 1 113 ? -21.941 -5.045 13.162 1.00 98.12 113 TRP A CA 1
ATOM 877 C C . TRP A 1 113 ? -21.452 -3.734 12.558 1.00 98.12 113 TRP A C 1
ATOM 879 O O . TRP A 1 113 ? -20.283 -3.617 12.190 1.00 98.12 113 TRP A O 1
ATOM 889 N N . ILE A 1 114 ? -22.325 -2.731 12.504 1.00 96.69 114 ILE A N 1
ATOM 890 C CA . ILE A 1 114 ? -21.948 -1.363 12.132 1.00 96.69 114 ILE A CA 1
ATOM 891 C C . ILE A 1 114 ? -21.710 -0.549 13.400 1.00 96.69 114 ILE A C 1
ATOM 893 O O . ILE A 1 114 ? -22.480 -0.630 14.359 1.00 96.69 114 ILE A O 1
ATOM 897 N N . THR A 1 115 ? -20.658 0.269 13.385 1.00 95.69 115 THR A N 1
ATOM 898 C CA . THR A 1 115 ? -20.359 1.208 14.467 1.00 95.69 115 THR A CA 1
ATOM 899 C C . THR A 1 115 ? -19.770 2.523 13.963 1.00 95.69 115 THR A C 1
ATOM 901 O O . THR A 1 115 ? -19.285 2.600 12.833 1.00 95.69 115 THR A O 1
ATOM 904 N N . SER A 1 116 ? -19.807 3.559 14.813 1.00 94.38 116 SER A N 1
ATOM 905 C CA . SER A 1 116 ? -19.121 4.840 14.585 1.00 94.38 116 SER A CA 1
ATOM 906 C C . SER A 1 116 ? -17.629 4.627 14.342 1.00 94.38 116 SER A C 1
ATOM 908 O O . SER A 1 116 ? -17.028 3.733 14.946 1.00 94.38 116 SER A O 1
ATOM 910 N N . LEU A 1 117 ? -17.034 5.486 13.514 1.00 92.50 117 LEU A N 1
ATOM 911 C CA . LEU A 1 117 ? -15.587 5.545 13.300 1.00 92.50 117 LEU A CA 1
ATOM 912 C C . LEU A 1 117 ? -14.819 5.768 14.617 1.00 92.50 117 LEU A C 1
ATOM 914 O O . LEU A 1 117 ? -13.728 5.243 14.781 1.00 92.50 117 LEU A O 1
ATOM 918 N N . ASP A 1 118 ? -15.417 6.436 15.607 1.00 92.56 118 ASP A N 1
ATOM 919 C CA . ASP A 1 118 ? -14.794 6.666 16.925 1.00 92.56 118 ASP A CA 1
ATOM 920 C C . ASP A 1 118 ? -14.463 5.364 17.671 1.00 92.56 118 ASP A C 1
ATOM 922 O O . ASP A 1 118 ? -13.499 5.297 18.437 1.00 92.56 118 ASP A O 1
ATOM 926 N N . ASN A 1 119 ? -15.235 4.303 17.408 1.00 93.50 119 ASN A N 1
ATOM 927 C CA . ASN A 1 119 ? -14.999 2.985 17.984 1.00 93.50 119 ASN A CA 1
ATOM 928 C C . ASN A 1 119 ? -13.874 2.221 17.259 1.00 93.50 119 ASN A C 1
ATOM 930 O O . ASN A 1 119 ? -13.425 1.191 17.761 1.00 93.50 119 ASN A O 1
ATOM 934 N N . GLU A 1 120 ? -13.376 2.705 16.112 1.00 92.88 120 GLU A N 1
ATOM 935 C CA . GLU A 1 120 ? -12.301 2.062 15.342 1.00 92.88 120 GLU A CA 1
ATOM 936 C C . GLU A 1 120 ? -11.057 1.824 16.200 1.00 92.88 120 GLU A C 1
ATOM 938 O O . GLU A 1 120 ? -10.472 0.745 16.133 1.00 92.88 120 GLU A O 1
ATOM 943 N N . LYS A 1 12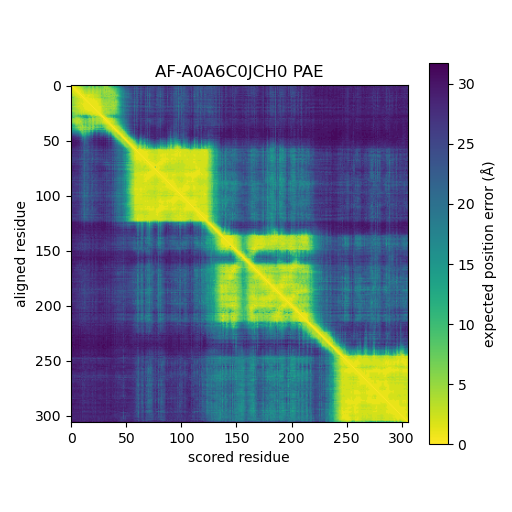1 ? -10.706 2.774 17.080 1.00 92.25 121 LYS A N 1
ATOM 944 C CA . LYS A 1 121 ? -9.561 2.689 18.008 1.00 92.25 121 LYS A CA 1
ATOM 945 C C . LYS A 1 121 ? -9.560 1.426 18.878 1.00 92.25 121 LYS A C 1
ATOM 947 O O . LYS A 1 121 ? -8.499 0.968 19.306 1.00 92.25 121 LYS A O 1
ATOM 952 N N . TYR A 1 122 ? -10.734 0.849 19.132 1.00 92.62 122 TYR A N 1
ATOM 953 C CA . TYR A 1 122 ? -10.858 -0.374 19.910 1.00 92.62 122 TYR A CA 1
ATOM 954 C C . TYR A 1 122 ? -10.640 -1.625 19.066 1.00 92.62 122 TYR A C 1
ATOM 956 O O . TYR A 1 122 ? -10.135 -2.612 19.589 1.00 92.62 122 TYR A O 1
ATOM 964 N N . PHE A 1 123 ? -10.966 -1.610 17.773 1.00 90.19 123 PHE A N 1
ATOM 965 C CA . PHE A 1 123 ? -10.861 -2.774 16.879 1.00 90.19 123 PHE A CA 1
ATOM 966 C C . PHE A 1 123 ? -9.587 -2.769 16.024 1.00 90.19 123 PHE A C 1
ATOM 968 O O . PHE A 1 123 ? -9.121 -3.829 15.611 1.00 90.19 123 PHE A O 1
ATOM 975 N N . SER A 1 124 ? -8.965 -1.607 15.828 1.00 82.75 124 SER A N 1
ATOM 976 C CA . SER A 1 124 ? -7.718 -1.439 15.077 1.00 82.75 124 SER A CA 1
ATOM 977 C C . SER A 1 124 ? -6.486 -2.005 15.794 1.00 82.75 124 SER A C 1
ATOM 979 O O . SER A 1 124 ? -5.468 -2.272 15.154 1.00 82.75 124 SER A O 1
ATOM 981 N N . LYS A 1 125 ? -6.583 -2.280 17.104 1.00 61.53 125 LYS A N 1
ATOM 982 C CA . LYS A 1 125 ? -5.488 -2.846 17.913 1.00 61.53 125 LYS A CA 1
ATOM 983 C C . LYS A 1 125 ? -5.164 -4.319 17.626 1.00 61.53 125 LYS A C 1
ATOM 985 O O . LYS A 1 125 ? -4.194 -4.834 18.168 1.00 61.53 125 LYS A O 1
ATOM 990 N N . THR A 1 126 ? -5.890 -4.994 16.734 1.00 48.25 126 THR A N 1
ATOM 991 C CA . THR A 1 126 ? -5.628 -6.402 16.374 1.00 48.25 126 THR A CA 1
ATOM 992 C C . THR A 1 126 ? -4.942 -6.539 15.008 1.00 48.25 126 THR A C 1
ATOM 994 O O . THR A 1 126 ? -5.288 -7.388 14.195 1.00 48.25 126 THR A O 1
ATOM 997 N N . LYS A 1 127 ? -3.926 -5.703 14.753 1.00 48.53 127 LYS A N 1
ATOM 998 C CA . LYS A 1 127 ? -2.863 -5.977 13.762 1.00 48.53 127 LYS A CA 1
ATOM 999 C C . LYS A 1 127 ? -1.539 -6.393 14.421 1.00 48.53 127 LYS A C 1
ATOM 1001 O O . LYS A 1 127 ? -0.490 -6.315 13.791 1.00 48.53 127 LYS A O 1
ATOM 1006 N N . VAL A 1 128 ? -1.587 -6.848 15.675 1.00 46.41 128 VAL A N 1
ATOM 1007 C CA . VAL A 1 128 ? -0.422 -7.343 16.421 1.00 46.41 128 VAL A CA 1
ATOM 1008 C C . VAL A 1 128 ? -0.744 -8.709 17.022 1.00 46.41 128 VAL A C 1
ATOM 1010 O O . VAL A 1 128 ? -1.008 -8.834 18.209 1.00 46.41 128 VAL A O 1
ATOM 1013 N N . SER A 1 129 ? -0.761 -9.730 16.166 1.00 43.69 129 SER A N 1
ATOM 1014 C CA . SER A 1 129 ? -0.387 -11.105 16.529 1.00 43.69 129 SER A CA 1
ATOM 1015 C C . SER A 1 129 ? -0.283 -11.977 15.272 1.00 43.69 129 SER A C 1
ATOM 1017 O O . SER A 1 129 ? -1.046 -12.920 15.098 1.00 43.69 129 SER A O 1
ATOM 1019 N N . LEU A 1 130 ? 0.630 -11.628 14.361 1.00 40.69 130 LEU A N 1
ATOM 1020 C CA . LEU A 1 130 ? 1.280 -12.585 13.443 1.00 40.69 130 LEU A CA 1
ATOM 1021 C C . LEU A 1 130 ? 2.600 -12.021 12.891 1.00 40.69 130 LEU A C 1
ATOM 1023 O O . LEU A 1 130 ? 2.975 -12.196 11.744 1.00 40.69 130 LEU A O 1
ATOM 1027 N N . ALA A 1 131 ? 3.305 -11.323 13.765 1.00 39.16 131 ALA A N 1
ATOM 1028 C CA . ALA A 1 131 ? 4.737 -11.422 13.947 1.00 39.16 131 ALA A CA 1
ATOM 1029 C C . ALA A 1 131 ? 4.928 -10.933 15.380 1.00 39.16 131 ALA A C 1
ATOM 1031 O O . ALA A 1 131 ? 4.355 -9.911 15.766 1.00 39.16 131 ALA A O 1
ATOM 1032 N N . LYS A 1 132 ? 5.683 -11.656 16.206 1.00 37.41 132 LYS A N 1
ATOM 1033 C CA . LYS A 1 132 ? 6.369 -10.982 17.303 1.00 37.41 132 LYS A CA 1
ATOM 1034 C C . LYS A 1 132 ? 7.245 -9.952 16.597 1.00 37.41 132 LYS A C 1
ATOM 1036 O O . LYS A 1 132 ? 8.323 -10.311 16.136 1.00 37.41 132 LYS A O 1
ATOM 1041 N N . THR A 1 133 ? 6.778 -8.715 16.439 1.00 44.59 133 THR A N 1
ATOM 1042 C CA . THR A 1 133 ? 7.682 -7.591 16.247 1.00 44.59 133 THR A CA 1
ATOM 1043 C C . THR A 1 133 ? 8.483 -7.582 17.532 1.00 44.59 133 THR A C 1
ATOM 1045 O O . THR A 1 133 ? 8.095 -6.977 18.528 1.00 44.59 133 THR A O 1
ATOM 1048 N N . LYS A 1 134 ? 9.579 -8.352 17.546 1.00 49.72 134 LYS A N 1
ATOM 1049 C CA . LYS A 1 134 ? 10.720 -7.979 18.356 1.00 49.72 134 LYS A CA 1
ATOM 1050 C C . LYS A 1 134 ? 10.874 -6.490 18.075 1.00 49.72 134 LYS A C 1
ATOM 1052 O O . LYS A 1 134 ? 10.853 -6.090 16.907 1.00 49.72 134 LYS A O 1
ATOM 1057 N N . HIS A 1 135 ? 10.896 -5.685 19.127 1.00 45.53 135 HIS A N 1
ATOM 1058 C CA . HIS A 1 135 ? 11.333 -4.303 19.029 1.00 45.53 135 HIS A CA 1
ATOM 1059 C C . HIS A 1 135 ? 12.817 -4.344 18.659 1.00 45.53 135 HIS A C 1
ATOM 1061 O O . HIS A 1 135 ? 13.676 -4.102 19.491 1.00 45.53 135 HIS A O 1
ATOM 1067 N N . ASN A 1 136 ? 13.107 -4.778 17.437 1.00 65.44 136 ASN A N 1
ATOM 1068 C CA . ASN A 1 136 ? 14.393 -4.594 16.823 1.00 65.44 136 ASN A CA 1
ATOM 1069 C C . ASN A 1 136 ? 14.416 -3.103 16.530 1.00 65.44 136 ASN A C 1
ATOM 1071 O O . ASN A 1 136 ? 13.506 -2.578 15.873 1.00 65.44 136 ASN A O 1
ATOM 1075 N N . SER A 1 137 ? 15.391 -2.427 17.113 1.00 85.62 137 SER A N 1
ATOM 1076 C CA . SER A 1 137 ? 15.659 -1.037 16.800 1.00 85.62 137 SER A CA 1
ATOM 1077 C C . SER A 1 137 ? 15.890 -0.895 15.290 1.00 85.62 137 SER A C 1
ATOM 1079 O O . SER A 1 137 ? 16.199 -1.862 14.587 1.00 85.62 137 SER A O 1
ATOM 1081 N N . LEU A 1 138 ? 15.698 0.311 14.758 1.00 83.88 138 LEU A N 1
ATOM 1082 C CA . LEU A 1 138 ? 16.059 0.592 13.366 1.00 83.88 138 LEU A CA 1
ATOM 1083 C C . LEU A 1 138 ? 17.542 0.262 13.097 1.00 83.88 138 LEU A C 1
ATOM 1085 O O . LEU A 1 138 ? 17.869 -0.256 12.034 1.00 83.88 138 LEU A O 1
ATOM 1089 N N . GLU A 1 139 ? 18.395 0.466 14.100 1.00 83.50 139 GLU A N 1
ATOM 1090 C CA . GLU A 1 139 ? 19.810 0.096 14.109 1.00 83.50 139 GLU A CA 1
ATOM 1091 C C . GLU A 1 139 ? 20.022 -1.420 13.974 1.00 83.50 139 GLU A C 1
ATOM 1093 O O . GLU A 1 139 ? 20.779 -1.858 13.113 1.00 83.50 139 GLU A O 1
ATOM 1098 N N . ASP A 1 140 ? 19.274 -2.243 14.719 1.00 86.75 140 ASP A N 1
ATOM 1099 C CA . ASP A 1 140 ? 19.340 -3.706 14.589 1.00 86.75 140 ASP A CA 1
ATOM 1100 C C . ASP A 1 140 ? 18.985 -4.171 13.176 1.00 86.75 140 ASP A C 1
ATOM 1102 O O . ASP A 1 140 ? 19.546 -5.147 12.686 1.00 86.75 140 ASP A O 1
ATOM 1106 N N . LEU A 1 141 ? 18.026 -3.512 12.517 1.00 87.06 141 LEU A N 1
ATOM 1107 C CA . LEU A 1 141 ? 17.644 -3.852 11.149 1.00 87.06 141 LEU A CA 1
ATOM 1108 C C . LEU A 1 141 ? 18.752 -3.489 10.154 1.00 87.06 141 LEU A C 1
ATOM 1110 O O . LEU A 1 141 ? 19.102 -4.322 9.316 1.00 87.06 141 LEU A O 1
ATOM 1114 N N . ILE A 1 142 ? 19.279 -2.265 10.255 1.00 87.19 142 ILE A N 1
ATOM 1115 C CA . ILE A 1 142 ? 20.357 -1.769 9.394 1.00 87.19 142 ILE A CA 1
ATOM 1116 C C . ILE A 1 142 ? 21.589 -2.658 9.551 1.00 87.19 142 ILE A C 1
ATOM 1118 O O . ILE A 1 142 ? 22.118 -3.109 8.547 1.00 87.19 142 ILE A O 1
ATOM 1122 N N . ASN A 1 143 ? 21.954 -3.032 10.778 1.00 86.94 143 ASN A N 1
ATOM 1123 C CA . ASN A 1 143 ? 23.084 -3.923 11.046 1.00 86.94 143 ASN A CA 1
ATOM 1124 C C . ASN A 1 143 ? 22.814 -5.370 10.605 1.00 86.94 143 ASN A C 1
ATOM 1126 O O . ASN A 1 143 ? 23.697 -6.042 10.074 1.00 86.94 143 ASN A O 1
ATOM 1130 N N . LYS A 1 144 ? 21.589 -5.879 10.805 1.00 90.50 144 LYS A N 1
ATOM 1131 C CA . LYS A 1 144 ? 21.224 -7.256 10.427 1.00 90.50 144 LYS A CA 1
ATOM 1132 C C . LYS A 1 144 ? 21.331 -7.480 8.921 1.00 90.50 144 LYS A C 1
ATOM 1134 O O . LYS A 1 144 ? 21.761 -8.555 8.502 1.00 90.50 144 LYS A O 1
ATOM 1139 N N . TYR A 1 145 ? 20.875 -6.510 8.134 1.00 88.94 145 TYR A N 1
ATOM 1140 C CA . TYR A 1 145 ? 20.823 -6.615 6.676 1.00 88.94 145 TYR A CA 1
ATOM 1141 C C . TYR A 1 145 ? 21.863 -5.751 5.971 1.00 88.94 145 TYR A C 1
ATOM 1143 O O . TYR A 1 145 ? 21.878 -5.737 4.747 1.00 88.94 145 TYR A O 1
ATOM 1151 N N . ASP A 1 146 ? 22.739 -5.084 6.719 1.00 88.56 146 ASP A N 1
ATOM 1152 C CA . ASP A 1 146 ? 23.841 -4.284 6.186 1.00 88.56 146 ASP A CA 1
ATOM 1153 C C . ASP A 1 146 ? 23.356 -3.263 5.145 1.00 88.56 146 ASP A C 1
ATOM 1155 O O . ASP A 1 146 ? 23.750 -3.283 3.980 1.00 88.56 146 ASP A O 1
ATOM 1159 N N . LEU A 1 147 ? 22.349 -2.478 5.540 1.00 87.38 147 LEU A N 1
ATOM 1160 C CA . LEU A 1 147 ? 21.589 -1.636 4.619 1.00 87.38 147 LEU A CA 1
ATOM 1161 C C . LEU A 1 147 ? 22.300 -0.314 4.348 1.00 87.38 147 LEU A C 1
ATOM 1163 O O . LEU A 1 147 ? 22.517 0.475 5.266 1.00 87.38 147 LEU A O 1
ATOM 1167 N N . GLN A 1 148 ? 22.519 -0.018 3.070 1.00 85.19 148 GLN A N 1
ATOM 1168 C CA . GLN A 1 148 ? 22.961 1.288 2.592 1.00 85.19 148 GLN A CA 1
ATOM 1169 C C . GLN A 1 148 ? 21.906 1.926 1.690 1.00 85.19 148 GLN A C 1
ATOM 1171 O O . GLN A 1 148 ? 21.122 1.238 1.033 1.00 85.19 148 GLN A O 1
ATOM 1176 N N . ILE A 1 149 ? 21.861 3.258 1.677 1.00 83.75 149 ILE A N 1
ATOM 1177 C CA . ILE A 1 149 ? 21.001 4.014 0.762 1.00 83.75 149 ILE A CA 1
ATOM 1178 C C . ILE A 1 149 ? 21.671 3.979 -0.613 1.00 83.75 149 ILE A C 1
ATOM 1180 O O . ILE A 1 149 ? 22.734 4.562 -0.783 1.00 83.75 149 ILE A O 1
ATOM 1184 N N . VAL A 1 150 ? 21.057 3.294 -1.580 1.00 78.94 150 VAL A N 1
ATOM 1185 C CA . VAL A 1 150 ? 21.659 3.093 -2.915 1.00 78.94 150 VAL A CA 1
ATOM 1186 C C . VAL A 1 150 ? 21.131 4.084 -3.939 1.00 78.94 150 VAL A C 1
ATOM 1188 O O . VAL A 1 150 ? 21.869 4.537 -4.806 1.00 78.94 150 VAL A O 1
ATOM 1191 N N . HIS A 1 151 ? 19.859 4.467 -3.825 1.00 72.25 151 HIS A N 1
ATOM 1192 C CA . HIS A 1 151 ? 19.265 5.444 -4.727 1.00 72.25 151 HIS A CA 1
ATOM 1193 C C . HIS A 1 151 ? 18.359 6.416 -3.978 1.00 72.25 151 HIS A C 1
ATOM 1195 O O . HIS A 1 151 ? 17.380 6.020 -3.334 1.00 72.25 151 HIS A O 1
ATOM 1201 N N . ASP A 1 152 ? 18.681 7.700 -4.128 1.00 63.44 152 ASP A N 1
ATOM 1202 C CA . ASP A 1 152 ? 17.761 8.810 -3.920 1.00 63.44 152 ASP A CA 1
ATOM 1203 C C . ASP A 1 152 ? 17.275 9.251 -5.298 1.00 63.44 152 ASP A C 1
ATOM 1205 O O . ASP A 1 152 ? 17.979 9.917 -6.057 1.00 63.44 152 ASP A O 1
ATOM 1209 N N . ASP A 1 153 ? 16.109 8.746 -5.680 1.00 57.00 153 ASP A N 1
ATOM 1210 C CA . ASP A 1 153 ? 15.584 8.898 -7.030 1.00 57.00 153 ASP A CA 1
ATOM 1211 C C . ASP A 1 153 ? 14.956 10.298 -7.174 1.00 57.00 153 ASP A C 1
ATOM 1213 O O . ASP A 1 153 ? 13.737 10.467 -7.233 1.00 57.00 153 ASP A O 1
ATOM 1217 N N . ASP A 1 154 ? 15.799 11.336 -7.191 1.00 52.16 154 ASP A N 1
ATOM 1218 C CA . ASP A 1 154 ? 15.384 12.733 -7.378 1.00 52.16 154 ASP A CA 1
ATOM 1219 C C . ASP A 1 154 ? 14.810 12.989 -8.787 1.00 52.16 154 ASP A C 1
ATOM 1221 O O . ASP A 1 154 ? 14.186 14.026 -9.020 1.00 52.16 154 ASP A O 1
ATOM 1225 N N . GLN A 1 155 ? 14.983 12.055 -9.734 1.00 47.03 155 GLN A N 1
ATOM 1226 C CA . GLN A 1 155 ? 14.757 12.308 -11.162 1.00 47.03 155 GLN A CA 1
ATOM 1227 C C . GLN A 1 155 ? 13.571 11.586 -11.817 1.00 47.03 155 GLN A C 1
ATOM 1229 O O . GLN A 1 155 ? 13.309 11.827 -12.996 1.00 47.03 155 GLN A O 1
ATOM 1234 N N . LEU A 1 156 ? 12.838 10.712 -11.118 1.00 44.50 156 LEU A N 1
ATOM 1235 C CA . LEU A 1 156 ? 11.956 9.761 -11.816 1.00 44.50 156 LEU A CA 1
ATOM 1236 C C . LEU A 1 156 ? 10.445 9.944 -11.657 1.00 44.50 156 LEU A C 1
ATOM 1238 O O . LEU A 1 156 ? 9.707 9.291 -12.395 1.00 44.50 156 LEU A O 1
ATOM 1242 N N . TYR A 1 157 ? 9.947 10.852 -10.810 1.00 44.06 157 TYR A N 1
ATOM 1243 C CA . TYR A 1 157 ? 8.496 11.043 -10.690 1.00 44.06 157 TYR A CA 1
ATOM 1244 C C . TYR A 1 157 ? 8.056 12.492 -10.478 1.00 44.06 157 TYR A C 1
ATOM 1246 O O . TYR A 1 157 ? 8.640 13.253 -9.713 1.00 44.06 157 TYR A O 1
ATOM 1254 N N . ASP A 1 158 ? 6.968 12.815 -11.180 1.00 42.91 158 ASP A N 1
ATOM 1255 C CA . ASP A 1 158 ? 6.191 14.047 -11.120 1.00 42.91 158 ASP A CA 1
ATOM 1256 C C . ASP A 1 158 ? 5.945 14.498 -9.669 1.00 42.91 158 ASP A C 1
ATOM 1258 O O . ASP A 1 158 ? 5.698 13.676 -8.781 1.00 42.91 158 ASP A O 1
ATOM 1262 N N . THR A 1 159 ? 5.991 15.814 -9.467 1.00 47.09 159 THR A N 1
ATOM 1263 C CA . THR A 1 159 ? 5.982 16.619 -8.225 1.00 47.09 159 THR A CA 1
ATOM 1264 C C . THR A 1 159 ? 4.919 16.282 -7.165 1.00 47.09 159 THR A C 1
ATOM 1266 O O . THR A 1 159 ? 4.894 16.885 -6.092 1.00 47.09 159 THR A O 1
ATOM 1269 N N . VAL A 1 160 ? 4.059 15.301 -7.426 1.00 50.78 160 VAL A N 1
ATOM 1270 C CA . VAL A 1 160 ? 2.917 14.907 -6.598 1.00 50.78 160 VAL A CA 1
ATOM 1271 C C . VAL A 1 160 ? 3.023 13.459 -6.090 1.00 50.78 160 VAL A C 1
ATOM 1273 O O . VAL A 1 160 ? 2.317 13.085 -5.152 1.00 50.78 160 VAL A O 1
ATOM 1276 N N . SER A 1 161 ? 3.906 12.625 -6.657 1.00 50.78 161 SER A N 1
ATOM 1277 C CA . SER A 1 161 ? 4.077 11.235 -6.215 1.00 50.78 161 SER A CA 1
ATOM 1278 C C . SER A 1 161 ? 5.091 11.146 -5.077 1.00 50.78 161 SER A C 1
ATOM 1280 O O . SER A 1 161 ? 6.151 11.766 -5.102 1.00 50.78 161 SER A O 1
ATOM 1282 N N . SER A 1 162 ? 4.753 10.383 -4.041 1.00 58.09 162 SER A N 1
ATOM 1283 C CA . SER A 1 162 ? 5.587 10.209 -2.850 1.00 58.09 162 SER A CA 1
ATOM 1284 C C . SER A 1 162 ? 6.959 9.665 -3.248 1.00 58.09 162 SER A C 1
ATOM 1286 O O . SER A 1 162 ? 7.055 8.507 -3.645 1.00 58.09 162 SER A O 1
ATOM 1288 N N . ARG A 1 163 ? 8.008 10.492 -3.150 1.00 72.88 163 ARG A N 1
ATOM 1289 C CA . ARG A 1 163 ? 9.382 10.070 -3.444 1.00 72.88 163 ARG A CA 1
ATOM 1290 C C . ARG A 1 163 ? 9.732 8.824 -2.617 1.00 72.88 163 ARG A C 1
ATOM 1292 O O . ARG A 1 163 ? 9.426 8.771 -1.417 1.00 72.88 163 ARG A O 1
ATOM 1299 N N . VAL A 1 164 ? 10.346 7.834 -3.259 1.00 77.31 164 VAL A N 1
ATOM 1300 C CA . VAL A 1 164 ? 10.689 6.530 -2.674 1.00 77.31 164 VAL A CA 1
ATOM 1301 C C . VAL A 1 164 ? 12.199 6.472 -2.452 1.00 77.31 164 VAL A C 1
ATOM 1303 O O . VAL A 1 164 ? 12.957 6.835 -3.340 1.00 77.31 164 VAL A O 1
ATOM 1306 N N . LEU A 1 165 ? 12.621 6.018 -1.275 1.00 78.69 165 LEU A N 1
ATOM 1307 C CA . LEU A 1 165 ? 14.008 5.675 -0.967 1.00 78.69 165 LEU A CA 1
ATOM 1308 C C . LEU A 1 165 ? 14.205 4.175 -1.126 1.00 78.69 165 LEU A C 1
ATOM 1310 O O . LEU A 1 165 ? 13.369 3.393 -0.655 1.00 78.69 165 LEU A O 1
ATOM 1314 N N . TYR A 1 166 ? 15.335 3.801 -1.714 1.00 82.44 166 TYR A N 1
ATOM 1315 C CA . TYR A 1 166 ? 15.760 2.417 -1.858 1.00 82.44 166 TYR A CA 1
ATOM 1316 C C . TYR A 1 166 ? 16.987 2.167 -0.982 1.00 82.44 166 TYR A C 1
ATOM 1318 O O . TYR A 1 166 ? 17.980 2.888 -1.079 1.00 82.44 166 TYR A O 1
ATOM 1326 N N . LEU A 1 167 ? 16.911 1.142 -0.134 1.00 84.62 167 LEU A N 1
ATOM 1327 C CA . LEU A 1 167 ? 18.057 0.618 0.596 1.00 84.62 167 LEU A CA 1
ATOM 1328 C C . LEU A 1 167 ? 18.399 -0.774 0.070 1.00 84.62 167 LEU A C 1
ATOM 1330 O O . LEU A 1 167 ? 17.499 -1.584 -0.159 1.00 84.62 167 LEU A O 1
ATOM 1334 N N . GLN A 1 168 ? 19.682 -1.068 -0.085 1.00 87.31 168 GLN A N 1
ATOM 1335 C CA . GLN A 1 168 ? 20.171 -2.377 -0.514 1.00 87.31 168 GLN A CA 1
ATOM 1336 C C . GLN A 1 168 ? 21.125 -2.931 0.537 1.00 87.31 168 GLN A C 1
ATOM 1338 O O . GLN A 1 168 ? 21.789 -2.169 1.239 1.00 87.31 168 GLN A O 1
ATOM 1343 N N . SER A 1 169 ? 21.164 -4.255 0.654 1.00 87.56 169 SER A N 1
ATOM 1344 C CA . SER A 1 169 ? 22.183 -4.929 1.452 1.00 87.56 169 SER A CA 1
ATOM 1345 C C . SER A 1 169 ? 23.529 -4.871 0.733 1.00 87.56 169 SER A C 1
ATOM 1347 O O . SER A 1 169 ? 23.590 -5.216 -0.443 1.00 87.56 169 SER A O 1
ATOM 1349 N N . VAL A 1 170 ? 24.598 -4.491 1.432 1.00 84.31 170 VAL A N 1
ATOM 1350 C CA . VAL A 1 170 ? 25.971 -4.521 0.887 1.00 84.31 170 VAL A CA 1
ATOM 1351 C C . VAL A 1 170 ? 26.505 -5.951 0.796 1.00 84.31 170 VAL A C 1
ATOM 1353 O O . VAL A 1 170 ? 27.283 -6.281 -0.092 1.00 84.31 170 VAL A O 1
ATOM 1356 N N . THR A 1 171 ? 26.074 -6.821 1.712 1.00 83.31 171 THR A N 1
ATOM 1357 C CA . THR A 1 171 ? 26.574 -8.198 1.853 1.00 83.31 171 THR A CA 1
ATOM 1358 C C . THR A 1 171 ? 25.564 -9.264 1.410 1.00 83.31 171 THR A C 1
ATOM 1360 O O . THR A 1 171 ? 25.634 -10.404 1.874 1.00 83.31 171 THR A O 1
ATOM 1363 N N . ASP A 1 172 ? 24.594 -8.905 0.559 1.00 82.19 172 ASP A N 1
ATOM 1364 C CA . ASP A 1 172 ? 23.504 -9.780 0.081 1.00 82.19 172 ASP A CA 1
ATOM 1365 C C . ASP A 1 172 ? 22.696 -10.461 1.207 1.00 82.19 172 ASP A C 1
ATOM 1367 O O . ASP A 1 172 ? 22.049 -11.505 1.041 1.00 82.19 172 ASP A O 1
ATOM 1371 N N . LYS A 1 173 ? 22.688 -9.856 2.399 1.00 86.88 173 LYS A N 1
ATOM 1372 C CA . LYS A 1 173 ? 21.904 -10.303 3.550 1.00 86.88 173 LYS A CA 1
ATOM 1373 C C . LYS A 1 173 ? 20.462 -9.853 3.367 1.00 86.88 173 LYS A C 1
ATOM 1375 O O . LYS A 1 173 ? 19.998 -8.906 3.990 1.00 86.88 173 LYS A O 1
ATOM 1380 N N . ASN A 1 174 ? 19.726 -10.575 2.532 1.00 87.12 174 ASN A N 1
ATOM 1381 C CA . ASN A 1 174 ? 18.309 -10.321 2.293 1.00 87.12 174 ASN A CA 1
ATOM 1382 C C . ASN A 1 174 ? 17.398 -11.197 3.178 1.00 87.12 174 ASN A C 1
ATOM 1384 O O . ASN A 1 174 ? 17.752 -12.331 3.534 1.00 87.12 174 ASN A O 1
ATOM 1388 N N . PRO A 1 175 ? 16.205 -10.705 3.571 1.00 86.25 175 PRO A N 1
ATOM 1389 C CA . PRO A 1 175 ? 15.250 -11.496 4.337 1.00 86.25 175 PRO A CA 1
ATOM 1390 C C . PRO A 1 175 ? 14.776 -12.711 3.526 1.00 86.25 175 PRO A C 1
ATOM 1392 O O . PRO A 1 175 ? 14.185 -12.576 2.459 1.00 86.25 175 PRO A O 1
ATOM 1395 N N . LYS A 1 176 ? 14.971 -13.918 4.070 1.00 88.00 176 LYS A N 1
ATOM 1396 C CA . LYS A 1 176 ? 14.500 -15.173 3.447 1.00 88.00 176 LYS A CA 1
ATOM 1397 C C . LYS A 1 176 ? 13.036 -15.491 3.765 1.00 88.00 176 LYS A C 1
ATOM 1399 O O . LYS A 1 176 ? 12.374 -16.205 3.021 1.00 88.00 176 LYS A O 1
ATOM 1404 N N . ASN A 1 177 ? 12.524 -14.968 4.880 1.00 86.06 177 ASN A N 1
ATOM 1405 C CA . ASN A 1 177 ? 11.160 -15.216 5.335 1.00 86.06 177 ASN A CA 1
ATOM 1406 C C . ASN A 1 177 ? 10.253 -14.035 4.990 1.00 86.06 177 ASN A C 1
ATOM 1408 O O . ASN A 1 177 ? 10.543 -12.899 5.359 1.00 86.06 177 ASN A O 1
ATOM 1412 N N . LYS A 1 178 ? 9.092 -14.312 4.384 1.00 78.81 178 LYS A N 1
ATOM 1413 C CA . LYS A 1 178 ? 8.091 -13.283 4.039 1.00 78.81 178 LYS A CA 1
ATOM 1414 C C . LYS A 1 178 ? 7.567 -12.500 5.245 1.00 78.81 178 LYS A C 1
ATOM 1416 O O . LYS A 1 178 ? 7.116 -11.369 5.092 1.00 78.81 178 LYS A O 1
ATOM 1421 N N . SER A 1 179 ? 7.635 -13.077 6.447 1.00 79.00 179 SER A N 1
ATOM 1422 C CA . SER A 1 179 ? 7.305 -12.378 7.697 1.00 79.00 179 SER A CA 1
ATOM 1423 C C . SER A 1 179 ? 8.185 -11.156 7.947 1.00 79.00 179 SER A C 1
ATOM 1425 O O . SER A 1 179 ? 7.754 -10.230 8.628 1.00 79.00 179 SER A O 1
ATOM 1427 N N . ASP A 1 180 ? 9.395 -11.150 7.389 1.00 83.00 180 ASP A N 1
ATOM 1428 C CA . ASP A 1 180 ? 10.406 -10.129 7.630 1.00 83.00 180 ASP A CA 1
ATOM 1429 C C . ASP A 1 180 ? 10.363 -9.031 6.558 1.00 83.00 180 ASP A C 1
ATOM 1431 O O . ASP A 1 180 ? 11.123 -8.077 6.644 1.00 83.00 180 ASP A O 1
ATOM 1435 N N . TYR A 1 181 ? 9.470 -9.124 5.565 1.00 87.06 181 TYR A N 1
ATOM 1436 C CA . TYR A 1 181 ? 9.404 -8.170 4.448 1.00 87.06 181 TYR A CA 1
ATOM 1437 C C . TYR A 1 181 ? 8.844 -6.810 4.850 1.00 87.06 181 TYR A C 1
ATOM 1439 O O . TYR A 1 181 ? 8.927 -5.861 4.077 1.00 87.06 181 TYR A O 1
ATOM 1447 N N . VAL A 1 182 ? 8.228 -6.707 6.026 1.00 86.94 182 VAL A N 1
ATOM 1448 C CA . VAL A 1 182 ? 7.617 -5.469 6.496 1.00 86.94 182 VAL A CA 1
ATOM 1449 C C . VAL A 1 182 ? 8.214 -5.108 7.839 1.00 86.94 182 VAL A C 1
ATOM 1451 O O . VAL A 1 182 ? 7.966 -5.777 8.841 1.00 86.94 182 VAL A O 1
ATOM 1454 N N . PHE A 1 183 ? 8.936 -3.995 7.871 1.00 86.31 183 PHE A N 1
ATOM 1455 C CA . PHE A 1 183 ? 9.452 -3.424 9.102 1.00 86.31 183 PHE A CA 1
ATOM 1456 C C . PHE A 1 183 ? 8.710 -2.133 9.437 1.00 86.31 183 PHE A C 1
ATOM 1458 O O . PHE A 1 183 ? 8.500 -1.268 8.586 1.00 86.31 183 PHE A O 1
ATOM 1465 N N . LYS A 1 184 ? 8.284 -2.000 10.694 1.00 85.50 184 LYS A N 1
ATOM 1466 C CA . LYS A 1 184 ? 7.599 -0.810 11.203 1.00 85.50 184 LYS A CA 1
ATOM 1467 C C . LYS A 1 184 ? 8.342 -0.301 12.421 1.00 85.50 184 LYS A C 1
ATOM 1469 O O . LYS A 1 184 ? 8.539 -1.057 13.367 1.00 85.50 184 LYS A O 1
ATOM 1474 N N . HIS A 1 185 ? 8.671 0.982 12.408 1.00 84.69 185 HIS A N 1
ATOM 1475 C CA . HIS A 1 185 ? 9.355 1.649 13.504 1.00 84.69 185 HIS A CA 1
ATOM 1476 C C . HIS A 1 185 ? 8.621 2.950 13.854 1.00 84.69 185 HIS A C 1
ATOM 1478 O O . HIS A 1 185 ? 8.138 3.604 12.930 1.00 84.69 185 HIS A O 1
ATOM 1484 N N . PRO A 1 186 ? 8.524 3.344 15.139 1.00 84.50 186 PRO A N 1
ATOM 1485 C CA . PRO A 1 186 ? 7.843 4.579 15.540 1.00 84.50 186 PRO A CA 1
ATOM 1486 C C . PRO A 1 186 ? 8.437 5.854 14.931 1.00 84.50 186 PRO A C 1
ATOM 1488 O O . PRO A 1 186 ? 7.706 6.810 14.698 1.00 84.50 186 PRO A O 1
ATOM 1491 N N . GLU A 1 187 ? 9.747 5.866 14.666 1.00 82.81 187 GLU A N 1
ATOM 1492 C CA . GLU A 1 187 ? 10.433 7.016 14.052 1.00 82.81 187 GLU A CA 1
ATOM 1493 C C . GLU A 1 187 ? 10.234 7.095 12.536 1.00 82.81 187 GLU A C 1
ATOM 1495 O O . GLU A 1 187 ? 10.447 8.144 11.935 1.00 82.81 187 GLU A O 1
ATOM 1500 N N . LEU A 1 188 ? 9.808 5.999 11.907 1.00 82.88 188 LEU A N 1
ATOM 1501 C CA . LEU A 1 188 ? 9.518 5.993 10.486 1.00 82.88 188 LEU A CA 1
ATOM 1502 C C . LEU A 1 188 ? 8.056 6.392 10.275 1.00 82.88 188 LEU A C 1
ATOM 1504 O O . LEU A 1 188 ? 7.134 5.705 10.720 1.00 82.88 188 LEU A O 1
ATOM 1508 N N . LYS A 1 189 ? 7.826 7.471 9.523 1.00 80.81 189 LYS A N 1
ATOM 1509 C CA . LYS A 1 189 ? 6.480 7.915 9.127 1.00 80.81 189 LYS A CA 1
ATOM 1510 C C . LYS A 1 189 ? 5.731 6.817 8.363 1.00 80.81 189 LYS A C 1
ATOM 1512 O O . LYS A 1 189 ? 4.517 6.674 8.497 1.00 80.81 189 LYS A O 1
ATOM 1517 N N . TYR A 1 190 ? 6.474 6.027 7.589 1.00 82.75 190 TYR A N 1
ATOM 1518 C CA . TYR A 1 190 ? 5.998 4.849 6.866 1.00 82.75 190 TYR A CA 1
ATOM 1519 C C . TYR A 1 190 ? 6.971 3.686 7.062 1.00 82.75 190 TYR A C 1
ATOM 1521 O O . TYR A 1 190 ? 8.164 3.913 7.199 1.00 82.75 190 TYR A O 1
ATOM 1529 N N . GLY A 1 191 ? 6.489 2.442 7.056 1.00 85.44 191 GLY A N 1
ATOM 1530 C CA . GLY A 1 191 ? 7.365 1.272 7.199 1.00 85.44 191 GLY A CA 1
ATOM 1531 C C . GLY A 1 191 ? 8.399 1.118 6.073 1.00 85.44 191 GLY A C 1
ATOM 1532 O O . GLY A 1 191 ? 8.329 1.792 5.042 1.00 85.44 191 GLY A O 1
ATOM 1533 N N . LEU A 1 192 ? 9.346 0.204 6.280 1.00 87.12 192 LEU A N 1
ATOM 1534 C CA . LEU A 1 192 ? 10.213 -0.321 5.226 1.00 87.12 192 LEU A CA 1
ATOM 1535 C C . LEU A 1 192 ? 9.580 -1.596 4.663 1.00 87.12 192 LEU A C 1
ATOM 1537 O O . LEU A 1 192 ? 9.042 -2.416 5.417 1.00 87.12 192 LEU A O 1
ATOM 1541 N N . PHE A 1 193 ? 9.667 -1.764 3.350 1.00 88.94 193 PHE A N 1
ATOM 1542 C CA . PHE A 1 193 ? 9.116 -2.908 2.635 1.00 88.94 193 PHE A CA 1
ATOM 1543 C C . PHE A 1 193 ? 10.190 -3.533 1.755 1.00 88.94 193 PHE A C 1
ATOM 1545 O O . PHE A 1 193 ? 10.728 -2.858 0.886 1.00 88.94 193 PHE A O 1
ATOM 1552 N N . PHE A 1 194 ? 10.486 -4.812 1.945 1.00 89.25 194 PHE A N 1
ATOM 1553 C CA . PHE A 1 194 ? 11.391 -5.537 1.062 1.00 89.25 194 PHE A CA 1
ATOM 1554 C C . PHE A 1 194 ? 10.668 -5.954 -0.226 1.00 89.25 194 PHE A C 1
ATOM 1556 O O . PHE A 1 194 ? 9.586 -6.548 -0.167 1.00 89.25 194 PHE A O 1
ATOM 1563 N N . LYS A 1 195 ? 11.252 -5.645 -1.388 1.00 85.12 195 LYS A N 1
ATOM 1564 C CA . LYS A 1 195 ? 10.779 -6.100 -2.699 1.00 85.12 195 LYS A CA 1
ATOM 1565 C C . LYS A 1 195 ? 11.699 -7.184 -3.245 1.00 85.12 195 LYS A C 1
ATOM 1567 O O . LYS A 1 195 ? 12.795 -6.890 -3.702 1.00 85.12 195 LYS A O 1
ATOM 1572 N N . GLU A 1 196 ? 11.191 -8.412 -3.264 1.00 87.12 196 GLU A N 1
ATOM 1573 C CA . GLU A 1 196 ? 11.901 -9.607 -3.738 1.00 87.12 196 GLU A CA 1
ATOM 1574 C C . GLU A 1 196 ? 12.386 -9.470 -5.193 1.00 87.12 196 GLU A C 1
ATOM 1576 O O . GLU A 1 196 ? 13.533 -9.781 -5.476 1.00 87.12 196 GLU A O 1
ATOM 1581 N N . ASP A 1 197 ? 11.573 -8.896 -6.090 1.00 81.44 197 ASP A N 1
ATOM 1582 C CA . ASP A 1 197 ? 11.907 -8.747 -7.523 1.00 81.44 197 ASP A CA 1
ATOM 1583 C C . ASP A 1 197 ? 13.167 -7.910 -7.808 1.00 81.44 197 ASP A C 1
ATOM 1585 O O . ASP A 1 197 ? 13.728 -7.971 -8.910 1.00 81.44 197 ASP A O 1
ATOM 1589 N N . PHE A 1 198 ? 13.550 -7.084 -6.835 1.00 78.75 198 PHE A N 1
ATOM 1590 C CA . PHE A 1 198 ? 14.616 -6.094 -6.932 1.00 78.75 198 PHE A CA 1
ATOM 1591 C C . PHE A 1 198 ? 15.664 -6.248 -5.831 1.00 78.75 198 PHE A C 1
ATOM 1593 O O . PHE A 1 198 ? 16.632 -5.505 -5.845 1.00 78.75 198 PHE A O 1
ATOM 1600 N N . GLU A 1 199 ? 15.449 -7.147 -4.868 1.00 86.06 199 GLU A N 1
ATOM 1601 C CA . GLU A 1 199 ? 16.324 -7.347 -3.709 1.00 86.06 199 GLU A CA 1
ATOM 1602 C C . GLU A 1 199 ? 16.642 -6.056 -2.926 1.00 86.06 199 GLU A C 1
ATOM 1604 O O . GLU A 1 199 ? 17.718 -5.889 -2.357 1.00 86.06 199 GLU A O 1
ATOM 1609 N N . VAL A 1 200 ? 15.669 -5.138 -2.859 1.00 85.38 200 VAL A N 1
ATOM 1610 C CA . VAL A 1 200 ? 15.803 -3.840 -2.176 1.00 85.38 200 VAL A CA 1
ATOM 1611 C C . VAL A 1 200 ? 14.708 -3.618 -1.146 1.00 85.38 200 VAL A C 1
ATOM 1613 O O . VAL A 1 200 ? 13.543 -3.990 -1.322 1.00 85.38 200 VAL A O 1
ATOM 1616 N N . TRP A 1 201 ? 15.071 -2.919 -0.082 1.00 87.31 201 TRP A N 1
ATOM 1617 C CA . TRP A 1 201 ? 14.143 -2.307 0.854 1.00 87.31 201 TRP A CA 1
ATOM 1618 C C . TRP A 1 201 ? 13.660 -0.970 0.314 1.00 87.31 201 TRP A C 1
ATOM 1620 O O . TRP A 1 201 ? 14.431 -0.178 -0.213 1.00 87.31 201 TRP A O 1
ATOM 1630 N N . GLN A 1 202 ? 12.370 -0.702 0.459 1.00 86.75 202 GLN A N 1
ATOM 1631 C CA . GLN A 1 202 ? 11.731 0.505 -0.040 1.00 86.75 202 GLN A CA 1
ATOM 1632 C C . GLN A 1 202 ? 10.991 1.229 1.061 1.00 86.75 202 GLN A C 1
ATOM 1634 O O . GLN A 1 202 ? 10.312 0.623 1.895 1.00 86.75 202 GLN A O 1
ATOM 1639 N N . THR A 1 203 ? 11.082 2.548 1.031 1.00 84.88 203 THR A N 1
ATOM 1640 C CA . THR A 1 203 ? 10.330 3.420 1.925 1.00 84.88 203 THR A CA 1
ATOM 1641 C C . THR A 1 203 ? 10.138 4.794 1.307 1.00 84.88 203 THR A C 1
ATOM 1643 O O . THR A 1 203 ? 10.458 5.002 0.148 1.00 84.88 203 THR A O 1
ATOM 1646 N N . THR A 1 204 ? 9.578 5.746 2.040 1.00 83.31 204 THR A N 1
ATOM 1647 C CA . THR A 1 204 ? 9.372 7.108 1.531 1.00 83.31 204 THR A CA 1
ATOM 1648 C C . THR A 1 204 ? 10.533 8.027 1.900 1.00 83.31 204 THR A C 1
ATOM 1650 O O . THR A 1 204 ? 11.067 7.900 3.001 1.00 83.31 204 THR A O 1
ATOM 1653 N N . VAL A 1 205 ? 10.800 9.056 1.094 1.00 77.00 205 VAL A N 1
ATOM 1654 C CA . VAL A 1 205 ? 11.781 10.121 1.403 1.00 77.00 205 VAL A CA 1
ATOM 1655 C C . VAL A 1 205 ? 11.474 10.878 2.693 1.00 77.00 205 VAL A C 1
ATOM 1657 O O . VAL A 1 205 ? 12.383 11.400 3.329 1.00 77.00 205 VAL A O 1
ATOM 1660 N N . ALA A 1 206 ? 10.228 10.866 3.174 1.00 75.44 206 ALA A N 1
ATOM 1661 C CA . ALA A 1 206 ? 9.904 11.416 4.492 1.00 75.44 206 ALA A CA 1
ATOM 1662 C C . ALA A 1 206 ? 10.667 10.736 5.652 1.00 75.44 206 ALA A C 1
ATOM 1664 O O . ALA A 1 206 ? 10.684 11.277 6.753 1.00 75.44 206 ALA A O 1
ATOM 1665 N N . ASN A 1 207 ? 11.290 9.578 5.407 1.00 80.06 207 ASN A N 1
ATOM 1666 C CA . ASN A 1 207 ? 12.141 8.866 6.356 1.00 80.06 207 ASN A CA 1
ATOM 1667 C C . ASN A 1 207 ? 13.650 9.105 6.134 1.00 80.06 207 ASN A C 1
ATOM 1669 O O . ASN A 1 207 ? 14.443 8.530 6.874 1.00 80.06 207 ASN A O 1
ATOM 1673 N N . LYS A 1 208 ? 14.061 9.915 5.141 1.00 81.62 208 LYS A N 1
ATOM 1674 C CA . LYS A 1 208 ? 15.472 10.100 4.745 1.00 81.62 208 LYS A CA 1
ATOM 1675 C C . LYS A 1 208 ? 16.346 10.527 5.918 1.00 81.62 208 LYS A C 1
ATOM 1677 O O . LYS A 1 208 ? 17.280 9.821 6.265 1.00 81.62 208 LYS A O 1
ATOM 1682 N N . THR A 1 209 ? 15.979 11.621 6.580 1.00 83.25 209 THR A N 1
ATOM 1683 C CA . THR A 1 209 ? 16.744 12.190 7.701 1.00 83.25 209 THR A CA 1
ATOM 1684 C C . THR A 1 209 ? 16.873 11.229 8.880 1.00 83.25 209 THR A C 1
ATOM 1686 O O . THR A 1 209 ? 17.893 11.214 9.563 1.00 83.25 209 THR A O 1
ATOM 1689 N N . VAL A 1 210 ? 15.843 10.409 9.117 1.00 83.81 210 VAL A N 1
ATOM 1690 C CA . VAL A 1 210 ? 15.875 9.365 10.144 1.00 83.81 210 VAL A CA 1
ATOM 1691 C C . VAL A 1 210 ? 16.878 8.294 9.744 1.00 83.81 210 VAL A C 1
ATOM 1693 O O . VAL A 1 210 ? 17.721 7.952 10.555 1.00 83.81 210 VAL A O 1
ATOM 1696 N N . LEU A 1 211 ? 16.834 7.799 8.506 1.00 82.56 211 LEU A N 1
ATOM 1697 C CA . LEU A 1 211 ? 17.737 6.748 8.029 1.00 82.56 211 LEU A CA 1
ATOM 1698 C C . LEU A 1 211 ? 19.195 7.213 7.940 1.00 82.56 211 LEU A C 1
ATOM 1700 O O . LEU A 1 211 ? 20.074 6.489 8.394 1.00 82.56 211 LEU A O 1
ATOM 1704 N N . GLU A 1 212 ? 19.444 8.432 7.457 1.00 83.12 212 GLU A N 1
ATOM 1705 C CA . GLU A 1 212 ? 20.785 9.031 7.385 1.00 83.12 212 GLU A CA 1
ATOM 1706 C C . GLU A 1 212 ? 21.478 9.077 8.749 1.00 83.12 212 GLU A C 1
ATOM 1708 O O . GLU A 1 212 ? 22.682 8.852 8.839 1.00 83.12 212 GLU A O 1
ATOM 1713 N N . LYS A 1 213 ? 20.723 9.315 9.830 1.00 86.56 213 LYS A N 1
ATOM 1714 C CA . LYS A 1 213 ? 21.259 9.298 11.197 1.00 86.56 213 LYS A CA 1
ATOM 1715 C C . LYS A 1 213 ? 21.882 7.947 11.564 1.00 86.56 213 LYS A C 1
ATOM 1717 O O . LYS A 1 213 ? 22.834 7.929 12.333 1.00 86.56 213 LY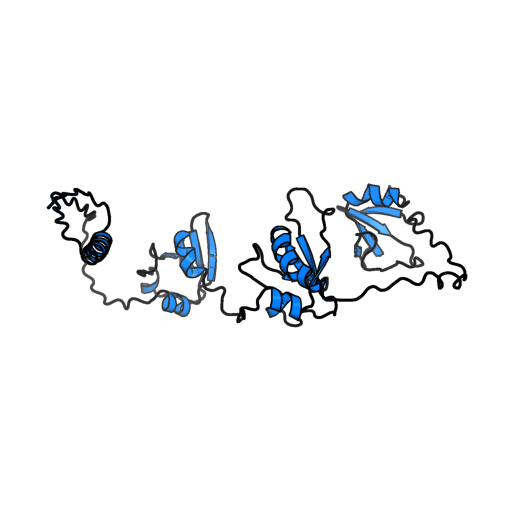S A O 1
ATOM 1722 N N . TYR A 1 214 ? 21.342 6.846 11.042 1.00 80.19 214 TYR A N 1
ATOM 1723 C CA . TYR A 1 214 ? 21.807 5.494 11.352 1.00 80.19 214 TYR A CA 1
ATOM 1724 C C . TYR A 1 214 ? 22.841 4.976 10.347 1.00 80.19 214 TYR A C 1
ATOM 1726 O O . TYR A 1 214 ? 23.707 4.195 10.729 1.00 80.19 214 TYR A O 1
ATOM 1734 N N . THR A 1 215 ? 22.792 5.418 9.086 1.00 71.50 215 THR A N 1
ATOM 1735 C CA . THR A 1 215 ? 23.772 5.006 8.067 1.00 71.50 215 THR A CA 1
ATOM 1736 C C . THR A 1 215 ? 25.089 5.773 8.184 1.00 71.50 215 THR A C 1
ATOM 1738 O O . THR A 1 215 ? 26.152 5.193 7.994 1.00 71.50 215 THR A O 1
ATOM 1741 N N . LYS A 1 216 ? 25.054 7.058 8.567 1.00 64.44 216 LYS A N 1
ATOM 1742 C CA . LYS A 1 216 ? 26.250 7.918 8.650 1.00 64.44 216 LYS A CA 1
ATOM 1743 C C . LYS A 1 216 ? 27.184 7.574 9.816 1.00 64.44 216 LYS A C 1
ATOM 1745 O O . LYS A 1 216 ? 28.331 8.001 9.848 1.00 64.44 216 LYS A O 1
ATOM 1750 N N . THR A 1 217 ? 26.715 6.780 10.773 1.00 55.12 217 THR A N 1
ATOM 1751 C CA . THR A 1 217 ? 27.537 6.277 11.881 1.00 55.12 217 THR A CA 1
ATOM 1752 C C . THR A 1 217 ? 28.542 5.199 11.466 1.00 55.12 217 THR A C 1
ATOM 1754 O O . THR A 1 217 ? 29.450 4.933 12.245 1.00 55.12 217 THR A O 1
ATOM 1757 N N . MET A 1 218 ? 28.437 4.614 10.265 1.00 48.75 218 MET A N 1
ATOM 1758 C CA . MET A 1 218 ? 29.405 3.616 9.780 1.00 48.75 218 MET A CA 1
ATOM 1759 C C . MET A 1 218 ? 30.592 4.206 9.004 1.00 48.75 218 MET A C 1
ATOM 1761 O O . MET A 1 218 ? 31.621 3.552 8.915 1.00 48.75 218 MET A O 1
ATOM 1765 N N . GLU A 1 219 ? 30.499 5.442 8.503 1.00 53.16 219 GLU A N 1
ATOM 1766 C CA . GLU A 1 219 ? 31.584 6.091 7.737 1.00 53.16 219 GLU A CA 1
ATOM 1767 C C . GLU A 1 219 ? 32.624 6.819 8.614 1.00 53.16 219 GLU A C 1
ATOM 1769 O O . GLU A 1 219 ? 33.552 7.419 8.089 1.00 53.16 219 GLU A O 1
ATOM 1774 N N . ASN A 1 220 ? 32.498 6.770 9.947 1.00 49.38 220 ASN A N 1
ATOM 1775 C CA . ASN A 1 220 ? 33.468 7.372 10.880 1.00 49.38 220 ASN A CA 1
ATOM 1776 C C . ASN A 1 220 ? 34.299 6.330 11.649 1.00 49.38 220 ASN A C 1
ATOM 1778 O O . ASN A 1 220 ? 34.869 6.646 12.690 1.00 49.38 220 ASN A O 1
ATOM 1782 N N . SER A 1 221 ? 34.332 5.086 11.178 1.00 48.66 221 SER A N 1
ATOM 1783 C CA . SER A 1 221 ? 35.223 4.058 11.711 1.00 48.66 221 SER A CA 1
ATOM 1784 C C . SER A 1 221 ? 36.557 4.148 10.980 1.00 48.66 221 SER A C 1
ATOM 1786 O O . SER A 1 221 ? 36.706 3.518 9.941 1.00 48.66 221 SER A O 1
ATOM 1788 N N . ASP A 1 222 ? 37.459 4.971 11.517 1.00 51.84 222 ASP A N 1
ATOM 1789 C CA . ASP A 1 222 ? 38.920 4.823 11.479 1.00 51.84 222 ASP A CA 1
ATOM 1790 C C . ASP A 1 222 ? 39.470 3.897 10.376 1.00 51.84 222 ASP A C 1
ATOM 1792 O O . ASP A 1 222 ? 39.665 2.707 10.603 1.00 51.84 222 ASP A O 1
ATOM 1796 N N . ASP A 1 223 ? 39.754 4.455 9.200 1.00 45.03 223 ASP A N 1
ATOM 1797 C CA . ASP A 1 223 ? 40.733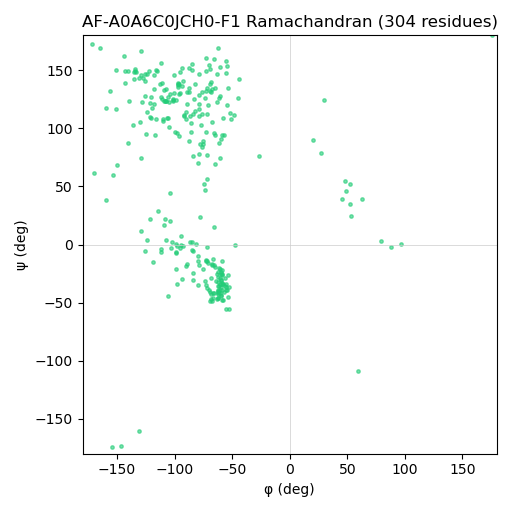 3.883 8.273 1.00 45.03 223 ASP A CA 1
ATOM 1798 C C . ASP A 1 223 ? 41.524 5.039 7.651 1.00 45.03 223 ASP A C 1
ATOM 1800 O O . ASP A 1 223 ? 41.125 5.689 6.685 1.00 45.03 223 ASP A O 1
ATOM 1804 N N . ASP A 1 224 ? 42.577 5.377 8.388 1.00 45.00 224 ASP A N 1
ATOM 1805 C CA . ASP A 1 224 ? 43.926 5.688 7.942 1.00 45.00 224 ASP A CA 1
ATOM 1806 C C . ASP A 1 224 ? 44.127 6.303 6.546 1.00 45.00 224 ASP A C 1
ATOM 1808 O O . ASP A 1 224 ? 43.804 5.757 5.496 1.00 45.00 224 ASP A O 1
ATOM 1812 N N . ASP A 1 225 ? 44.796 7.451 6.603 1.00 48.06 225 ASP A N 1
ATOM 1813 C CA . ASP A 1 225 ? 45.689 8.081 5.634 1.00 48.06 225 ASP A CA 1
ATOM 1814 C C . ASP A 1 225 ? 46.400 7.101 4.669 1.00 48.06 225 ASP A C 1
ATOM 1816 O O . ASP A 1 225 ? 47.592 6.810 4.789 1.00 48.06 225 ASP A O 1
ATOM 1820 N N . TYR A 1 226 ? 45.681 6.596 3.665 1.00 44.75 226 TYR A N 1
ATOM 1821 C CA . TYR A 1 226 ? 46.290 5.971 2.497 1.00 44.75 226 TYR A CA 1
ATOM 1822 C C . TYR A 1 226 ? 46.789 7.074 1.565 1.00 44.75 226 TYR A C 1
ATOM 1824 O O . TYR A 1 226 ? 46.111 7.511 0.633 1.00 44.75 226 TYR A O 1
ATOM 1832 N N . SER A 1 227 ? 48.017 7.515 1.834 1.00 59.16 227 SER A N 1
ATOM 1833 C CA . SER A 1 227 ? 48.862 8.233 0.885 1.00 59.16 227 SER A CA 1
ATOM 1834 C C . SER A 1 227 ? 48.921 7.449 -0.433 1.00 59.16 227 SER A C 1
ATOM 1836 O O . SER A 1 227 ? 49.508 6.369 -0.520 1.00 59.16 227 SER A O 1
ATOM 1838 N N . TYR A 1 228 ? 48.248 7.980 -1.453 1.00 42.19 228 TYR A N 1
ATOM 1839 C CA . TYR A 1 228 ? 48.228 7.432 -2.804 1.00 42.19 228 TYR A CA 1
ATOM 1840 C C . TYR A 1 228 ? 49.625 7.588 -3.413 1.00 42.19 228 TYR A C 1
ATOM 1842 O O . TYR A 1 228 ? 50.039 8.692 -3.766 1.00 42.19 228 TYR A O 1
ATOM 1850 N N . ASN A 1 229 ? 50.366 6.486 -3.509 1.00 50.31 229 ASN A N 1
ATOM 1851 C CA . ASN A 1 229 ? 51.637 6.466 -4.221 1.00 50.31 229 ASN A CA 1
ATOM 1852 C C . ASN A 1 229 ? 51.349 6.421 -5.733 1.00 50.31 229 ASN A C 1
ATOM 1854 O O . ASN A 1 229 ? 50.955 5.391 -6.284 1.0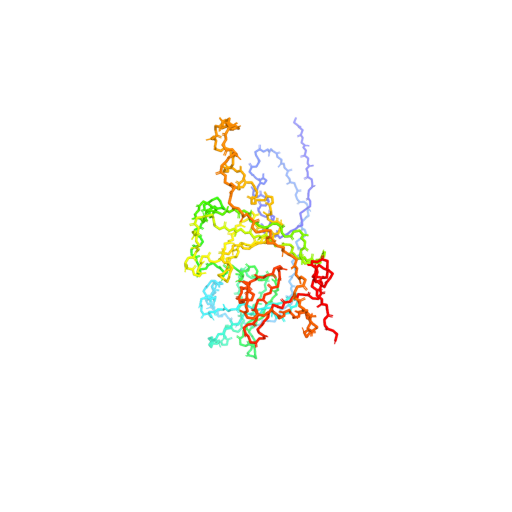0 50.31 229 ASN A O 1
ATOM 1858 N N . ASP A 1 230 ? 51.512 7.578 -6.369 1.00 54.62 230 ASP A N 1
ATOM 1859 C CA . ASP A 1 230 ? 51.250 7.908 -7.775 1.00 54.62 230 ASP A CA 1
ATOM 1860 C C . ASP A 1 230 ? 52.316 7.337 -8.740 1.00 54.62 230 ASP A C 1
ATOM 1862 O O . ASP A 1 230 ? 52.917 8.063 -9.524 1.00 54.62 230 ASP A O 1
ATOM 1866 N N . GLU A 1 231 ? 52.614 6.033 -8.662 1.00 57.03 231 GLU A N 1
ATOM 1867 C CA . GLU A 1 231 ? 53.660 5.400 -9.501 1.00 57.03 231 GLU A CA 1
ATOM 1868 C C . GLU A 1 231 ? 53.215 4.122 -10.242 1.00 57.03 231 GLU A C 1
ATOM 1870 O O . GLU A 1 231 ? 54.038 3.419 -10.824 1.00 57.03 231 GLU A O 1
ATOM 1875 N N . LEU A 1 232 ? 51.916 3.798 -10.281 1.00 51.12 232 LEU A N 1
ATOM 1876 C CA . LEU A 1 232 ? 51.423 2.536 -10.873 1.00 51.12 232 LEU A CA 1
ATOM 1877 C C . LEU A 1 232 ? 50.424 2.695 -12.035 1.00 51.12 232 LEU A C 1
ATOM 1879 O O . LEU A 1 232 ? 49.705 1.753 -12.364 1.00 51.12 232 LEU A O 1
ATOM 1883 N N . SER A 1 233 ? 50.424 3.850 -12.708 1.00 50.44 233 SER A N 1
ATOM 1884 C CA . SER A 1 233 ? 49.519 4.152 -13.836 1.00 50.44 233 SER A CA 1
ATOM 1885 C C . SER A 1 233 ? 50.087 3.881 -15.242 1.00 50.44 233 SER A C 1
ATOM 1887 O O . SER A 1 233 ? 49.421 4.192 -16.225 1.00 50.44 233 SER A O 1
ATOM 1889 N N . GLU A 1 234 ? 51.270 3.273 -15.394 1.00 50.28 234 GLU A N 1
ATOM 1890 C CA . GLU A 1 234 ? 51.929 3.160 -16.715 1.00 50.28 234 GLU A CA 1
ATOM 1891 C C . GLU A 1 234 ? 52.088 1.738 -17.290 1.00 50.28 234 GLU A C 1
ATOM 1893 O O . GLU A 1 234 ? 52.996 1.490 -18.082 1.00 50.28 234 GLU A O 1
ATOM 1898 N N . MET A 1 235 ? 51.220 0.768 -16.973 1.00 53.47 235 MET A N 1
ATOM 1899 C CA . MET A 1 235 ? 51.314 -0.536 -17.657 1.00 53.47 235 MET A CA 1
ATOM 1900 C C . MET A 1 235 ? 49.986 -1.287 -17.810 1.00 53.47 235 MET A C 1
ATOM 1902 O O . MET A 1 235 ? 49.778 -2.358 -17.252 1.00 53.47 235 MET A O 1
ATOM 1906 N N . SER A 1 236 ? 49.090 -0.747 -18.640 1.00 45.56 236 SER A N 1
ATOM 1907 C CA . SER A 1 236 ? 48.070 -1.554 -19.327 1.00 45.56 236 SER A CA 1
ATOM 1908 C C . SER A 1 236 ? 47.627 -0.896 -20.638 1.00 45.56 236 SER A C 1
ATOM 1910 O O . SER A 1 236 ? 46.460 -0.581 -20.852 1.00 45.56 236 SER A O 1
ATOM 1912 N N . SER A 1 237 ? 48.578 -0.695 -21.548 1.00 49.22 237 SER A N 1
ATOM 1913 C CA . SER A 1 237 ? 48.318 -0.386 -22.955 1.00 49.22 237 SER A CA 1
ATOM 1914 C C . SER A 1 237 ? 48.083 -1.683 -23.737 1.00 49.22 237 SER A C 1
ATOM 1916 O O . SER A 1 237 ? 48.933 -2.161 -24.482 1.00 49.22 237 SER A O 1
ATOM 1918 N N . THR A 1 238 ? 46.900 -2.273 -23.574 1.00 48.03 238 THR A N 1
ATOM 1919 C CA . THR A 1 238 ? 46.367 -3.235 -24.552 1.00 48.03 238 THR A CA 1
ATOM 1920 C C . THR A 1 238 ? 44.992 -2.762 -24.994 1.00 48.03 238 THR A C 1
ATOM 1922 O O . THR A 1 238 ? 44.006 -2.979 -24.306 1.00 48.03 238 THR A O 1
ATOM 1925 N N . ALA A 1 239 ? 44.994 -2.042 -26.123 1.00 56.88 239 ALA A N 1
ATOM 1926 C CA . ALA A 1 239 ? 43.870 -1.764 -27.016 1.00 56.88 239 ALA A CA 1
ATOM 1927 C C . ALA A 1 239 ? 42.482 -1.781 -26.350 1.00 56.88 239 ALA A C 1
ATOM 1929 O O . ALA A 1 239 ? 41.722 -2.736 -26.498 1.00 56.88 239 ALA A O 1
ATOM 1930 N N . SER A 1 240 ? 42.143 -0.697 -25.650 1.00 48.12 240 SER A N 1
ATOM 1931 C CA . SER A 1 240 ? 40.746 -0.355 -25.413 1.00 48.12 240 SER A CA 1
ATOM 1932 C C . SER A 1 240 ? 40.135 -0.010 -26.769 1.00 48.12 240 SER A C 1
ATOM 1934 O O . SER A 1 240 ? 40.314 1.099 -27.273 1.00 48.12 240 SER A O 1
ATOM 1936 N N . GLU A 1 241 ? 39.477 -0.985 -27.393 1.00 59.34 241 GLU A N 1
ATOM 1937 C CA . GLU A 1 241 ? 38.458 -0.689 -28.391 1.00 59.34 241 GLU A CA 1
ATOM 1938 C C . GLU A 1 241 ? 37.500 0.302 -27.723 1.00 59.34 241 GLU A C 1
ATOM 1940 O O . GLU A 1 241 ? 36.890 -0.012 -26.699 1.00 59.34 241 GLU A O 1
ATOM 1945 N N . GLU A 1 242 ? 37.478 1.537 -28.222 1.00 58.50 242 GLU A N 1
ATOM 1946 C CA . GLU A 1 242 ? 36.498 2.545 -27.844 1.00 58.50 242 GLU A CA 1
ATOM 1947 C C . GLU A 1 242 ? 35.123 1.940 -28.141 1.00 58.50 242 GLU A C 1
ATOM 1949 O O . GLU A 1 242 ? 34.663 1.936 -29.283 1.00 58.50 242 GLU A O 1
ATOM 1954 N N . PHE A 1 243 ? 34.502 1.332 -27.127 1.00 52.84 243 PHE A N 1
ATOM 1955 C CA . PHE A 1 243 ? 33.103 0.953 -27.185 1.00 52.84 243 PHE A CA 1
ATOM 1956 C C . PHE A 1 243 ? 32.335 2.262 -27.277 1.00 52.84 243 PHE A C 1
ATOM 1958 O O . PHE A 1 243 ? 32.109 2.954 -26.287 1.00 52.84 243 PHE A O 1
ATOM 1965 N N . ASP A 1 244 ? 32.042 2.633 -28.516 1.00 59.81 244 ASP A N 1
ATOM 1966 C CA . ASP A 1 244 ? 31.165 3.723 -28.882 1.00 59.81 244 ASP A CA 1
ATOM 1967 C C . ASP A 1 244 ? 29.788 3.400 -28.282 1.00 59.81 244 ASP A C 1
ATOM 1969 O O . ASP A 1 244 ? 28.976 2.688 -28.869 1.00 59.81 244 ASP A O 1
ATOM 1973 N N . ASP A 1 245 ? 29.562 3.868 -27.051 1.00 66.06 245 ASP A N 1
ATOM 1974 C CA . ASP A 1 245 ? 28.334 3.721 -26.253 1.00 66.06 245 ASP A CA 1
ATOM 1975 C C . ASP A 1 245 ? 27.136 4.468 -26.884 1.00 66.06 245 ASP A C 1
ATOM 1977 O O . ASP A 1 245 ? 26.109 4.720 -26.246 1.00 66.06 245 ASP A O 1
ATOM 1981 N N . THR A 1 246 ? 27.248 4.863 -28.153 1.00 84.62 246 THR A N 1
ATOM 1982 C CA . THR A 1 246 ? 26.178 5.506 -28.896 1.00 84.62 246 THR A CA 1
ATOM 1983 C C . THR A 1 246 ? 25.136 4.474 -29.317 1.00 84.62 246 THR A C 1
ATOM 1985 O O . THR A 1 246 ? 25.418 3.437 -29.913 1.00 84.62 246 THR A O 1
ATOM 1988 N N . LEU A 1 247 ? 23.862 4.783 -29.069 1.00 92.19 247 LEU A N 1
ATOM 1989 C CA . LEU A 1 247 ? 22.719 3.950 -29.461 1.00 92.19 247 LEU A CA 1
ATOM 1990 C C . LEU A 1 247 ? 22.388 4.093 -30.958 1.00 92.19 247 LEU A C 1
ATOM 1992 O O . LEU A 1 247 ? 21.255 3.852 -31.377 1.00 92.19 247 LEU A O 1
ATOM 1996 N N . SER A 1 248 ? 23.365 4.502 -31.769 1.00 93.69 248 SER A N 1
ATOM 1997 C CA . SER A 1 248 ? 23.214 4.899 -33.171 1.00 93.69 248 SER A CA 1
ATOM 1998 C C . SER A 1 248 ? 22.716 3.766 -34.074 1.00 93.69 248 SER A C 1
ATOM 2000 O O . SER A 1 248 ? 22.019 4.001 -35.063 1.00 93.69 248 SER A O 1
ATOM 2002 N N . HIS A 1 249 ? 23.007 2.513 -33.717 1.00 93.00 249 HIS A N 1
ATOM 2003 C CA . HIS A 1 249 ? 22.543 1.317 -34.425 1.00 93.00 249 HIS A CA 1
ATOM 2004 C C . HIS A 1 249 ? 21.150 0.837 -33.998 1.00 93.00 249 HIS A C 1
ATOM 2006 O O . HIS A 1 249 ? 20.635 -0.124 -34.584 1.00 93.00 249 HIS A O 1
ATOM 2012 N N . LEU A 1 250 ? 20.541 1.464 -32.988 1.00 95.62 250 LEU A N 1
ATOM 2013 C CA . LEU A 1 250 ? 19.241 1.079 -32.451 1.00 95.62 250 LEU A CA 1
ATOM 2014 C C . LEU A 1 250 ? 18.123 1.976 -32.980 1.00 95.62 250 LEU A C 1
ATOM 2016 O O . LEU A 1 250 ? 18.274 3.176 -33.203 1.00 95.62 250 LEU A O 1
ATOM 2020 N N . THR A 1 251 ? 16.955 1.362 -33.158 1.00 96.94 251 THR A N 1
ATOM 2021 C CA . THR A 1 251 ? 15.727 2.059 -33.543 1.00 96.94 251 THR A CA 1
ATOM 2022 C C . THR A 1 251 ? 14.628 1.789 -32.531 1.00 96.94 251 THR A C 1
ATOM 2024 O O . THR A 1 251 ? 14.553 0.697 -31.953 1.00 96.94 251 THR A O 1
ATOM 2027 N N . PHE A 1 252 ? 13.767 2.782 -32.314 1.00 97.94 252 PHE A N 1
ATOM 2028 C CA . PHE A 1 252 ? 12.613 2.647 -31.431 1.00 97.94 252 PHE A CA 1
ATOM 2029 C C . PHE A 1 252 ? 11.329 3.191 -32.065 1.00 97.94 252 PHE A C 1
ATOM 2031 O O . PHE A 1 252 ? 11.356 4.135 -32.846 1.00 97.94 252 PHE A O 1
ATOM 2038 N N . GLU A 1 253 ? 10.192 2.595 -31.711 1.00 98.12 253 GLU A N 1
ATOM 2039 C CA . GLU A 1 253 ? 8.859 2.936 -32.228 1.00 98.12 253 GLU A CA 1
ATOM 2040 C C . GLU A 1 253 ? 7.859 3.159 -31.080 1.00 98.12 253 GLU A C 1
ATOM 2042 O O . GLU A 1 253 ? 8.115 2.796 -29.928 1.00 98.12 253 GLU A O 1
ATOM 2047 N N . ASN A 1 254 ? 6.689 3.734 -31.370 1.00 97.94 254 ASN A N 1
ATOM 2048 C CA . ASN A 1 254 ? 5.610 3.811 -30.380 1.00 97.94 254 ASN A CA 1
ATOM 2049 C C . ASN A 1 254 ? 5.018 2.423 -30.101 1.00 97.94 254 ASN A C 1
ATOM 2051 O O . ASN A 1 254 ? 4.606 1.716 -31.016 1.00 97.94 254 ASN A O 1
ATOM 2055 N N . TYR A 1 255 ? 4.858 2.079 -28.822 1.00 97.50 255 TYR A N 1
ATOM 2056 C CA . TYR A 1 255 ? 4.219 0.833 -28.404 1.00 97.50 255 TYR A CA 1
ATOM 2057 C C . TYR A 1 255 ? 3.249 1.068 -27.242 1.00 97.50 255 TYR A C 1
ATOM 2059 O O . TYR A 1 255 ? 3.637 1.243 -26.082 1.00 97.50 255 TYR A O 1
ATOM 2067 N N . GLY A 1 256 ? 1.950 1.079 -27.552 1.00 95.69 256 GLY A N 1
ATOM 2068 C CA . GLY A 1 256 ? 0.887 1.329 -26.579 1.00 95.69 256 GLY A CA 1
ATOM 2069 C C . GLY A 1 256 ? 1.035 2.694 -25.898 1.00 95.69 256 GLY A C 1
ATOM 2070 O O . GLY A 1 256 ? 0.795 3.731 -26.510 1.00 95.69 256 GLY A O 1
ATOM 2071 N N . LYS A 1 257 ? 1.408 2.690 -24.611 1.00 95.38 257 LYS A N 1
ATOM 2072 C CA . LYS A 1 257 ? 1.650 3.908 -23.812 1.00 95.38 257 LYS A CA 1
ATOM 2073 C C . LYS A 1 257 ? 3.133 4.298 -23.709 1.00 95.38 257 LYS A C 1
ATOM 2075 O O . LYS A 1 257 ? 3.438 5.294 -23.058 1.00 95.38 257 LYS A O 1
ATOM 2080 N N . GLY A 1 258 ? 4.034 3.520 -24.303 1.00 97.69 258 GLY A N 1
ATOM 2081 C CA . GLY A 1 258 ? 5.481 3.703 -24.210 1.00 97.69 258 GLY A CA 1
ATOM 2082 C C . GLY A 1 258 ? 6.173 3.661 -25.568 1.00 97.69 258 GLY A C 1
ATOM 2083 O O . GLY A 1 258 ? 5.546 3.849 -26.611 1.00 97.69 258 GLY A O 1
ATOM 2084 N N . LEU A 1 259 ? 7.475 3.409 -25.523 1.00 98.25 259 LEU A N 1
ATOM 2085 C CA . LEU A 1 259 ? 8.347 3.239 -26.681 1.00 98.25 259 LEU A CA 1
ATOM 2086 C C . LEU A 1 259 ? 8.927 1.826 -26.648 1.00 98.25 259 LEU A C 1
ATOM 2088 O O . LEU A 1 259 ? 9.180 1.302 -25.564 1.00 98.25 259 LEU A O 1
ATOM 2092 N N . LEU A 1 260 ? 9.138 1.214 -27.805 1.00 98.38 260 LEU A N 1
ATOM 2093 C CA . LEU A 1 260 ? 9.743 -0.107 -27.929 1.00 98.38 260 LEU A CA 1
ATOM 2094 C C . LEU A 1 260 ? 10.999 -0.010 -28.785 1.00 98.38 260 LEU A C 1
ATOM 2096 O O . LEU A 1 260 ? 10.920 0.386 -29.942 1.00 98.38 260 LEU A O 1
ATOM 2100 N N . MET A 1 261 ? 12.135 -0.407 -28.222 1.00 98.19 261 MET A N 1
ATOM 2101 C CA . MET A 1 261 ? 13.420 -0.487 -28.912 1.00 98.19 261 MET A CA 1
ATOM 2102 C C . MET A 1 261 ? 13.779 -1.952 -29.137 1.00 98.19 261 MET A C 1
ATOM 2104 O O . MET A 1 261 ? 13.833 -2.729 -28.178 1.00 98.19 261 MET A O 1
ATOM 2108 N N . ARG A 1 262 ? 14.012 -2.346 -30.392 1.00 97.38 262 ARG A N 1
ATOM 2109 C CA . ARG A 1 262 ? 14.348 -3.733 -30.748 1.00 97.38 262 ARG A CA 1
ATOM 2110 C C . ARG A 1 262 ? 15.812 -3.826 -31.188 1.00 97.38 262 ARG A C 1
ATOM 2112 O O . ARG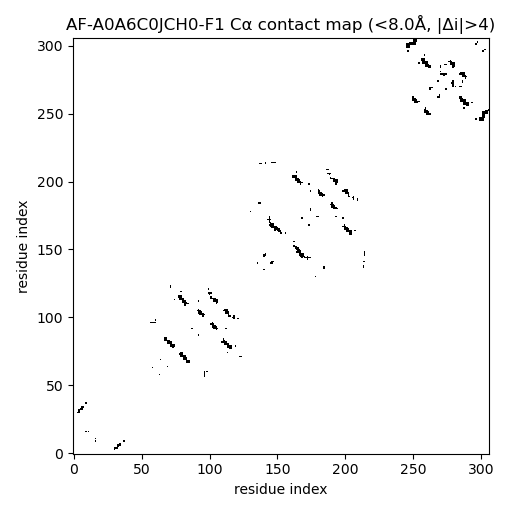 A 1 262 ? 16.121 -3.403 -32.302 1.00 97.38 262 ARG A O 1
ATOM 2119 N N . PRO A 1 263 ? 16.713 -4.381 -30.363 1.00 96.75 263 PRO A N 1
ATOM 2120 C CA . PRO A 1 263 ? 18.079 -4.645 -30.795 1.00 96.75 263 PRO A CA 1
ATOM 2121 C C . PRO A 1 263 ? 18.140 -5.822 -31.771 1.00 96.75 263 PRO A C 1
ATOM 2123 O O . PRO A 1 263 ? 17.266 -6.694 -31.806 1.00 96.75 263 PRO A O 1
ATOM 2126 N N . LYS A 1 264 ? 19.234 -5.895 -32.531 1.00 96.12 264 LYS A N 1
ATOM 2127 C CA . LYS A 1 264 ? 19.586 -7.110 -33.276 1.00 96.12 264 LYS A CA 1
ATOM 2128 C C . LYS A 1 264 ? 19.987 -8.211 -32.291 1.00 96.12 264 LYS A C 1
ATOM 2130 O O . LYS A 1 264 ? 20.543 -7.935 -31.237 1.00 96.12 264 LYS A O 1
ATOM 2135 N N . LYS A 1 265 ? 19.781 -9.479 -32.657 1.00 95.62 265 LYS A N 1
ATOM 2136 C CA . LYS A 1 265 ? 20.203 -10.631 -31.827 1.00 95.62 265 LYS A CA 1
ATOM 2137 C C . LYS A 1 265 ? 21.715 -10.718 -31.595 1.00 95.62 265 LYS A C 1
ATOM 2139 O O . LYS A 1 265 ? 22.135 -11.419 -30.688 1.00 95.62 265 LYS A O 1
ATOM 2144 N N . SER A 1 266 ? 22.503 -10.059 -32.442 1.00 94.62 266 SER A N 1
ATOM 2145 C CA . SER A 1 266 ? 23.958 -9.958 -32.325 1.00 94.62 266 SER A CA 1
ATOM 2146 C C . SER A 1 266 ? 24.415 -8.833 -31.394 1.00 94.62 266 SER A C 1
ATOM 2148 O O . SER A 1 266 ? 25.613 -8.682 -31.196 1.00 94.62 266 SER A O 1
ATOM 2150 N N . ASP A 1 267 ? 23.495 -8.008 -30.889 1.00 93.88 267 ASP A N 1
ATOM 2151 C CA . ASP A 1 267 ? 23.819 -6.940 -29.947 1.00 93.88 267 ASP A CA 1
ATOM 2152 C C . ASP A 1 267 ? 24.265 -7.542 -28.609 1.00 93.88 267 ASP A C 1
ATOM 2154 O O . ASP A 1 267 ? 23.607 -8.451 -28.093 1.00 93.88 267 ASP A O 1
ATOM 2158 N N . ALA A 1 268 ? 25.364 -7.033 -28.045 1.00 94.06 268 ALA A N 1
ATOM 2159 C CA . ALA A 1 268 ? 25.921 -7.510 -26.779 1.00 94.06 268 ALA A CA 1
ATOM 2160 C C . ALA A 1 268 ? 24.921 -7.401 -25.613 1.00 94.06 268 ALA A C 1
ATOM 2162 O O . ALA A 1 268 ? 24.970 -8.191 -24.672 1.00 94.06 268 ALA A O 1
ATOM 2163 N N . HIS A 1 269 ? 23.973 -6.469 -25.706 1.00 94.56 269 HIS A N 1
ATOM 2164 C CA . HIS A 1 269 ? 22.968 -6.217 -24.683 1.00 94.56 269 HIS A CA 1
ATOM 2165 C C . HIS A 1 269 ? 21.666 -6.996 -24.925 1.00 94.56 269 HIS A C 1
ATOM 2167 O O . HIS A 1 269 ? 20.736 -6.913 -24.121 1.00 94.56 269 HIS A O 1
ATOM 2173 N N . TYR A 1 270 ? 21.547 -7.777 -26.008 1.00 96.50 270 TYR A N 1
ATOM 2174 C CA . TYR A 1 270 ? 20.309 -8.485 -26.339 1.00 96.50 270 TYR A CA 1
ATOM 2175 C C . TYR A 1 270 ? 19.824 -9.365 -25.173 1.00 96.50 270 TYR A C 1
ATOM 2177 O O . TYR A 1 270 ? 20.487 -10.310 -24.751 1.00 96.50 270 TYR A O 1
ATOM 2185 N N . GLY A 1 271 ? 18.616 -9.093 -24.670 1.00 96.12 271 GLY A N 1
ATOM 2186 C CA . GLY A 1 271 ? 18.031 -9.857 -23.565 1.00 96.12 271 GLY A CA 1
ATOM 2187 C C . GLY A 1 271 ? 18.379 -9.361 -22.161 1.00 96.12 271 GLY A C 1
ATOM 2188 O O . GLY A 1 271 ? 17.849 -9.917 -21.195 1.00 96.12 271 GLY A O 1
ATOM 2189 N N . GLN A 1 272 ? 19.204 -8.318 -22.019 1.00 96.38 272 GLN A N 1
ATOM 2190 C CA . GLN A 1 272 ? 19.515 -7.728 -20.718 1.00 96.38 272 GLN A CA 1
ATOM 2191 C C . GLN A 1 272 ? 18.242 -7.176 -20.073 1.00 96.38 272 GLN A C 1
ATOM 2193 O O . GLN A 1 272 ? 17.523 -6.378 -20.673 1.00 96.38 272 GLN A O 1
ATOM 2198 N N . LYS A 1 273 ? 17.958 -7.598 -18.832 1.00 96.25 273 LYS A N 1
ATOM 2199 C CA . LYS A 1 273 ? 16.690 -7.309 -18.133 1.00 96.25 273 LYS A CA 1
ATOM 2200 C C . LYS A 1 273 ? 16.353 -5.811 -18.108 1.00 96.25 273 LYS A C 1
ATOM 2202 O O . LYS A 1 273 ? 15.179 -5.465 -18.251 1.00 96.25 273 LYS A O 1
ATOM 2207 N N . TYR A 1 274 ? 17.365 -4.955 -17.976 1.00 95.81 274 TYR A N 1
ATOM 2208 C CA . TYR A 1 274 ? 17.241 -3.500 -17.965 1.00 95.81 274 TYR A CA 1
ATOM 2209 C C . TYR A 1 274 ? 18.313 -2.855 -18.841 1.00 95.81 274 TYR A C 1
ATOM 2211 O O . TYR A 1 274 ? 19.447 -3.323 -18.850 1.00 95.81 274 TYR A O 1
ATOM 2219 N N . PHE A 1 275 ? 17.951 -1.783 -19.544 1.00 95.81 275 PHE A N 1
ATOM 2220 C CA . PHE A 1 275 ? 18.859 -1.034 -20.417 1.00 95.81 275 PHE A CA 1
ATOM 2221 C C . PHE A 1 275 ? 18.415 0.431 -20.473 1.00 95.81 275 PHE A C 1
ATOM 2223 O O . PHE A 1 275 ? 17.280 0.704 -20.862 1.00 95.81 275 PHE A O 1
ATOM 2230 N N . TYR A 1 276 ? 19.249 1.359 -19.988 1.00 94.00 276 TYR A N 1
ATOM 2231 C CA . TYR A 1 276 ? 18.959 2.805 -19.877 1.00 94.00 276 TYR A CA 1
ATOM 2232 C C . TYR A 1 276 ? 17.565 3.153 -19.305 1.00 94.00 276 TYR A C 1
ATOM 2234 O O . TYR A 1 276 ? 16.875 4.071 -19.753 1.00 94.00 276 TYR A O 1
ATOM 2242 N N . GLY A 1 277 ? 17.115 2.396 -18.299 1.00 92.75 277 GLY A N 1
ATOM 2243 C CA . GLY A 1 277 ? 15.804 2.583 -17.662 1.00 92.75 277 GLY A CA 1
ATOM 2244 C C . GLY A 1 277 ? 14.610 2.002 -18.435 1.00 92.75 277 GLY A C 1
ATOM 2245 O O . GLY A 1 277 ? 13.470 2.152 -17.996 1.00 92.75 277 GLY A O 1
ATOM 2246 N N . GLY A 1 278 ? 14.844 1.327 -19.561 1.00 96.88 278 GLY A N 1
ATOM 2247 C CA . GLY A 1 278 ? 13.879 0.440 -20.209 1.00 96.88 278 GLY A CA 1
ATOM 2248 C C . GLY A 1 278 ? 13.922 -0.965 -19.611 1.00 96.88 278 GLY A C 1
ATOM 2249 O O . GLY A 1 278 ? 14.943 -1.387 -19.065 1.00 96.88 278 GLY A O 1
ATOM 2250 N N . TYR A 1 279 ? 12.819 -1.708 -19.722 1.00 96.62 279 TYR A N 1
ATOM 2251 C CA . TYR A 1 279 ? 12.741 -3.103 -19.271 1.00 96.62 279 TYR A CA 1
ATOM 2252 C C . TYR A 1 279 ? 12.582 -4.058 -20.456 1.00 96.62 279 TYR A C 1
ATOM 2254 O O . TYR A 1 279 ? 11.816 -3.788 -21.382 1.00 96.62 279 TYR A O 1
ATOM 2262 N N . TRP A 1 280 ? 13.285 -5.191 -20.431 1.00 98.06 280 TRP A N 1
ATOM 2263 C CA . TRP A 1 280 ? 13.202 -6.188 -21.497 1.00 98.06 280 TRP A CA 1
ATOM 2264 C C . TRP A 1 280 ? 11.884 -6.959 -21.453 1.00 98.06 280 TRP A C 1
ATOM 2266 O O . TRP A 1 280 ? 11.534 -7.581 -20.446 1.00 98.06 280 TRP A O 1
ATOM 2276 N N . ASN A 1 281 ? 11.170 -6.984 -22.576 1.00 97.69 281 ASN A N 1
ATOM 2277 C CA . ASN A 1 281 ? 9.976 -7.794 -22.759 1.00 97.69 281 ASN A CA 1
ATOM 2278 C C . ASN A 1 281 ? 10.285 -8.986 -23.677 1.00 97.69 281 ASN A C 1
ATOM 2280 O O . ASN A 1 281 ? 10.444 -8.831 -24.887 1.00 97.69 281 ASN A O 1
ATOM 2284 N N . LYS A 1 282 ? 10.318 -10.198 -23.101 1.00 97.19 282 LYS A N 1
ATOM 2285 C CA . LYS A 1 282 ? 10.647 -11.441 -23.824 1.00 97.19 282 LYS A CA 1
ATOM 2286 C C . LYS A 1 282 ? 9.714 -11.728 -25.003 1.00 97.19 282 LYS A C 1
ATOM 2288 O O . LYS A 1 282 ? 10.170 -12.264 -26.005 1.00 97.19 282 LYS A O 1
ATOM 2293 N N . THR A 1 283 ? 8.436 -11.368 -24.892 1.00 97.25 283 THR A N 1
ATOM 2294 C CA . THR A 1 283 ? 7.437 -11.597 -25.945 1.00 97.25 283 THR A CA 1
ATOM 2295 C C . THR A 1 283 ? 7.637 -10.649 -27.124 1.00 97.25 283 THR A C 1
ATOM 2297 O O . THR A 1 283 ? 7.420 -11.038 -28.266 1.00 97.25 283 THR A O 1
ATOM 2300 N N . LEU A 1 284 ? 8.061 -9.412 -26.854 1.00 97.38 284 LEU A N 1
ATOM 2301 C CA . LEU A 1 284 ? 8.285 -8.391 -27.883 1.00 97.38 284 LEU A CA 1
ATOM 2302 C C . LEU A 1 284 ? 9.706 -8.414 -28.457 1.00 97.38 284 LEU A C 1
ATOM 2304 O O . LEU A 1 284 ? 9.935 -7.815 -29.506 1.00 97.38 284 LEU A O 1
ATOM 2308 N N . GLY A 1 285 ? 10.645 -9.070 -27.767 1.00 97.62 285 GLY A N 1
ATOM 2309 C CA . GLY A 1 285 ? 12.055 -9.113 -28.154 1.00 97.62 285 GLY A CA 1
ATOM 2310 C C . GLY A 1 285 ? 12.712 -7.733 -28.140 1.00 97.62 285 GLY A C 1
ATOM 2311 O O . GLY A 1 285 ? 13.464 -7.410 -29.054 1.00 97.62 285 GLY A O 1
ATOM 2312 N N . GLY A 1 286 ? 12.383 -6.898 -27.150 1.00 98.00 286 GLY A N 1
ATOM 2313 C CA . GLY A 1 286 ? 12.882 -5.527 -27.072 1.00 98.00 286 GLY A CA 1
ATOM 2314 C C . GLY A 1 286 ? 12.681 -4.883 -25.706 1.00 98.00 286 GLY A C 1
ATOM 2315 O O . GLY A 1 286 ? 11.959 -5.409 -24.850 1.00 98.00 286 GLY A O 1
ATOM 2316 N N . TRP A 1 287 ? 13.311 -3.726 -25.515 1.00 98.44 287 TRP A N 1
ATOM 2317 C CA . TRP A 1 287 ? 13.141 -2.913 -24.316 1.00 98.44 287 TRP A CA 1
ATOM 2318 C C . TRP A 1 287 ? 11.967 -1.960 -24.466 1.00 98.44 287 TRP A C 1
ATOM 2320 O O . TRP A 1 287 ? 11.850 -1.244 -25.460 1.00 98.44 287 TRP A O 1
ATOM 2330 N N . VAL A 1 288 ? 11.109 -1.942 -23.451 1.00 98.31 288 VAL A N 1
ATOM 2331 C CA . VAL A 1 288 ? 9.988 -1.015 -23.358 1.00 98.31 288 VAL A CA 1
ATOM 2332 C C . VAL A 1 288 ? 10.377 0.139 -22.441 1.00 98.31 288 VAL A C 1
ATOM 2334 O O . VAL A 1 288 ? 10.738 -0.069 -21.282 1.00 98.31 288 VAL A O 1
ATOM 2337 N N . PHE A 1 289 ? 10.260 1.358 -22.955 1.00 98.00 289 PHE A N 1
ATOM 2338 C CA . PHE A 1 289 ? 10.552 2.600 -22.246 1.00 98.00 289 PHE A CA 1
ATOM 2339 C C . PHE A 1 289 ? 9.278 3.406 -22.000 1.00 98.00 289 PHE A C 1
ATOM 2341 O O . PHE A 1 289 ? 8.291 3.309 -22.735 1.00 98.00 289 PHE A O 1
ATOM 2348 N N . SER A 1 290 ? 9.314 4.260 -20.977 1.00 97.06 290 SER A N 1
ATOM 2349 C CA . SER A 1 290 ? 8.317 5.320 -20.814 1.00 97.06 290 SER A CA 1
ATOM 2350 C C . SER A 1 290 ? 8.387 6.304 -21.985 1.00 97.06 290 SER A C 1
ATOM 2352 O O . SER A 1 290 ? 9.470 6.627 -22.470 1.00 97.06 290 SER A O 1
ATOM 2354 N N . LYS A 1 291 ? 7.241 6.866 -22.384 1.00 96.81 291 LYS A N 1
ATOM 2355 C CA . LYS A 1 291 ? 7.167 7.896 -23.433 1.00 96.81 291 LYS A CA 1
ATOM 2356 C C . LYS A 1 291 ? 7.990 9.151 -23.104 1.00 96.81 291 LYS A C 1
ATOM 2358 O O . LYS A 1 291 ? 8.451 9.830 -24.014 1.00 96.81 291 LYS A O 1
ATOM 2363 N N . SER A 1 292 ? 8.218 9.429 -21.817 1.00 96.25 292 SER A N 1
ATOM 2364 C CA . SER A 1 292 ? 9.066 10.538 -21.355 1.00 96.25 292 SER A CA 1
ATOM 2365 C C . SER A 1 292 ? 10.552 10.368 -21.687 1.00 96.25 292 SER A C 1
ATOM 2367 O O . SER A 1 292 ? 11.280 11.352 -21.673 1.00 96.25 292 SER A O 1
ATOM 2369 N N . LYS A 1 293 ? 11.012 9.152 -22.013 1.00 96.31 293 LYS A N 1
ATOM 2370 C CA . LYS A 1 293 ? 12.416 8.872 -22.354 1.00 96.31 293 LYS A CA 1
ATOM 2371 C C . LYS A 1 293 ? 12.759 9.122 -23.823 1.00 96.31 293 LYS A C 1
ATOM 2373 O O . LYS A 1 293 ? 13.900 8.901 -24.204 1.00 96.31 293 LYS A O 1
ATOM 2378 N N . LYS A 1 294 ? 11.808 9.604 -24.634 1.00 97.31 294 LYS A N 1
ATOM 2379 C CA . LYS A 1 294 ? 12.019 9.846 -26.068 1.00 97.31 294 LYS A CA 1
ATOM 2380 C C . LYS A 1 294 ? 13.246 10.728 -26.342 1.00 97.31 294 LYS A C 1
ATOM 2382 O O . LYS A 1 294 ? 14.135 10.278 -27.048 1.00 97.31 294 LYS A O 1
ATOM 2387 N N . SER A 1 295 ? 13.299 11.923 -25.742 1.00 96.75 295 SER A N 1
ATOM 2388 C CA . SER A 1 295 ? 14.410 12.870 -25.951 1.00 96.75 295 SER A CA 1
ATOM 2389 C C . SER A 1 295 ? 15.746 12.238 -25.580 1.00 96.75 295 SER A C 1
ATOM 2391 O O . SER A 1 295 ? 16.660 12.243 -26.381 1.00 96.75 295 SER A O 1
ATOM 2393 N N . THR A 1 296 ? 15.825 11.589 -24.413 1.00 95.56 296 THR A N 1
ATOM 2394 C CA . THR A 1 296 ? 17.056 10.935 -23.949 1.00 95.56 296 THR A CA 1
ATOM 2395 C C . THR A 1 296 ? 17.554 9.857 -24.914 1.00 95.56 296 THR A C 1
ATOM 2397 O O . THR A 1 296 ? 18.755 9.740 -25.113 1.00 95.56 296 THR A O 1
ATOM 2400 N N . LEU A 1 297 ? 16.652 9.071 -25.512 1.00 96.19 297 LEU A N 1
ATOM 2401 C CA . LEU A 1 297 ? 17.029 8.050 -26.493 1.00 96.19 297 LEU A CA 1
ATOM 2402 C C . LEU A 1 297 ? 17.536 8.679 -27.799 1.00 96.19 297 LEU A C 1
ATOM 2404 O O . LEU A 1 297 ? 18.523 8.199 -28.349 1.00 96.19 297 LEU A O 1
ATOM 2408 N N . GLU A 1 298 ? 16.896 9.754 -28.268 1.00 96.50 298 GLU A N 1
ATOM 2409 C CA . GLU A 1 298 ? 17.334 10.511 -29.453 1.00 96.50 298 GLU A CA 1
ATOM 2410 C C . GLU A 1 298 ? 18.693 11.194 -29.211 1.00 96.50 298 GLU A C 1
ATOM 2412 O O . GLU A 1 298 ? 19.572 11.112 -30.065 1.00 96.50 298 GLU A O 1
ATOM 2417 N N . ASP A 1 299 ? 18.904 11.775 -28.026 1.00 95.75 299 ASP A N 1
ATOM 2418 C CA . ASP A 1 299 ? 20.163 12.417 -27.616 1.00 95.75 299 ASP A CA 1
ATOM 2419 C C . ASP A 1 299 ? 21.326 11.410 -27.529 1.00 95.75 299 ASP A C 1
ATOM 2421 O O . ASP A 1 299 ? 22.474 11.751 -27.805 1.00 95.75 299 ASP A O 1
ATOM 2425 N N . MET A 1 300 ? 21.031 10.149 -27.190 1.00 94.75 300 MET A N 1
ATOM 2426 C CA . MET A 1 300 ? 21.990 9.034 -27.201 1.00 94.75 300 MET A CA 1
ATOM 2427 C C . MET A 1 300 ? 22.206 8.432 -28.603 1.00 94.75 300 MET A C 1
ATOM 2429 O O . MET A 1 300 ? 22.968 7.477 -28.751 1.00 94.75 300 MET A O 1
ATOM 2433 N N . GLY A 1 301 ? 21.539 8.964 -29.632 1.00 95.62 301 GLY A N 1
ATOM 2434 C CA . GLY A 1 301 ? 21.706 8.575 -31.033 1.00 95.62 301 GLY A CA 1
ATOM 2435 C C . GLY A 1 301 ? 20.698 7.552 -31.564 1.00 95.62 301 GLY A C 1
ATOM 2436 O O . GLY A 1 301 ? 20.772 7.206 -32.741 1.00 95.62 301 GLY A O 1
ATOM 2437 N N . ALA A 1 302 ? 19.741 7.076 -30.760 1.00 96.62 302 ALA A N 1
ATOM 2438 C CA . ALA A 1 302 ? 18.744 6.118 -31.236 1.00 96.62 302 ALA A CA 1
ATOM 2439 C C . ALA A 1 302 ? 17.772 6.772 -32.231 1.00 96.62 302 ALA A C 1
ATOM 2441 O O . ALA A 1 302 ? 17.282 7.883 -32.020 1.00 96.62 302 ALA A O 1
ATOM 2442 N N . CYS A 1 303 ? 17.432 6.060 -33.306 1.00 96.62 303 CYS A N 1
ATOM 2443 C CA . CYS A 1 303 ? 16.592 6.603 -34.373 1.00 96.62 303 CYS A CA 1
ATOM 2444 C C . CYS A 1 303 ? 15.112 6.213 -34.198 1.00 96.62 303 CYS A C 1
ATOM 2446 O O . CYS A 1 303 ? 14.768 5.042 -34.010 1.00 96.62 303 CYS A O 1
ATOM 2448 N N . TYR A 1 304 ? 14.209 7.193 -34.269 1.00 97.06 304 TYR A N 1
ATOM 2449 C CA . TYR A 1 304 ? 12.768 6.962 -34.165 1.00 97.06 304 TYR A CA 1
ATOM 2450 C C . TYR A 1 304 ? 12.192 6.426 -35.488 1.00 97.06 304 TYR A C 1
ATOM 2452 O O . TYR A 1 304 ? 12.260 7.093 -36.520 1.00 97.06 304 TYR A O 1
ATOM 2460 N N . SER A 1 305 ? 11.583 5.238 -35.452 1.00 95.00 305 SER A N 1
ATOM 2461 C CA . SER A 1 305 ? 10.875 4.634 -36.585 1.00 95.00 305 SER A CA 1
ATOM 2462 C C . SER A 1 305 ? 9.396 5.030 -36.526 1.00 95.00 305 SER A C 1
ATOM 2464 O O . SER A 1 305 ? 8.680 4.661 -35.591 1.00 95.00 305 SER A O 1
ATOM 2466 N N . SER A 1 306 ? 8.971 5.854 -37.490 1.00 85.88 306 SER A N 1
ATOM 2467 C CA . SER A 1 306 ? 7.596 6.354 -37.635 1.00 85.88 306 SER A CA 1
ATOM 2468 C C . SER A 1 306 ? 6.666 5.353 -38.299 1.00 85.88 306 SER A C 1
ATOM 2470 O O . SER A 1 306 ? 7.092 4.815 -39.348 1.00 85.88 306 SER A O 1
#